Protein AF-0000000077139994 (afdb_homodimer)

InterPro domains:
  IPR025568 Domain of unknown function DUF4334 [PF14232] (126-181)
  IPR025951 GXWXG domain [PF14231] (26-80)

Organism: Leptospira biflexa serovar Patoc (strain Patoc 1 / ATCC 23582 / Paris) (NCBI:txid456481)

pLDDT: mean 95.57, std 5.92, range [56.22, 98.94]

Nearest PDB structures (foldseek):
  4mve-assembly2_B  TM=8.945E-01  e=1.387E-14  Thermomonospora curvata DSM 43183
  5bp3-assembly2_B  TM=4.872E-01  e=1.789E+00  Mycolicibacterium smegmatis MC2 155
  4gak-assembly1_A-2  TM=4.637E-01  e=3.399E+00  Spirosoma linguale DSM 74
  3ve1-assembly1_A  TM=3.432E-01  e=1.592E+00  Neisseria meningitidis serogroup B
  4mve-assembly2_B  TM=8.854E-01  e=1.125E-14  Thermomonospora curvata DSM 43183

Structure (mmCIF, N/CA/C/O backbone):
data_AF-0000000077139994-model_v1
#
loop_
_entity.id
_entity.type
_entity.pdbx_description
1 polymer 'GXWXG domain-containing protein'
#
loop_
_atom_site.group_PDB
_atom_site.id
_atom_site.type_symbol
_atom_site.label_atom_id
_atom_site.label_alt_id
_atom_site.label_comp_id
_atom_site.label_asym_id
_atom_site.label_entity_id
_atom_site.label_seq_id
_atom_site.pdbx_PDB_ins_code
_atom_site.Cartn_x
_atom_site.Cartn_y
_atom_site.Cartn_z
_atom_site.occupancy
_atom_site.B_iso_or_equiv
_atom_site.auth_seq_id
_atom_site.auth_comp_id
_atom_site.auth_asym_id
_atom_site.auth_atom_id
_atom_site.pdbx_PDB_model_num
ATOM 1 N N . MET A 1 1 ? 26.109 -18.844 -7.559 1 57.16 1 MET A N 1
ATOM 2 C CA . MET A 1 1 ? 25.469 -19.625 -8.609 1 57.16 1 MET A CA 1
ATOM 3 C C . MET A 1 1 ? 25.234 -18.781 -9.852 1 57.16 1 MET A C 1
ATOM 5 O O . MET A 1 1 ? 24.828 -17.625 -9.75 1 57.16 1 MET A O 1
ATOM 9 N N . ASN A 1 2 ? 25.594 -19.156 -11.016 1 73.31 2 ASN A N 1
ATOM 10 C CA . ASN A 1 2 ? 25.453 -18.359 -12.227 1 73.31 2 ASN A CA 1
ATOM 11 C C . ASN A 1 2 ? 24 -18.234 -12.641 1 73.31 2 ASN A C 1
ATOM 13 O O . ASN A 1 2 ? 23.141 -19.016 -12.203 1 73.31 2 ASN A O 1
ATOM 17 N N . HIS A 1 3 ? 23.656 -17.172 -13.18 1 79.88 3 HIS A N 1
ATOM 18 C CA . HIS A 1 3 ? 22.297 -16.828 -13.578 1 79.88 3 HIS A CA 1
ATOM 19 C C . HIS A 1 3 ? 21.641 -17.984 -14.312 1 79.88 3 HIS A C 1
ATOM 21 O O . HIS A 1 3 ? 20.453 -18.266 -14.086 1 79.88 3 HIS A O 1
ATOM 27 N N . LYS A 1 4 ? 22.359 -18.641 -15.156 1 81.69 4 LYS A N 1
ATOM 28 C CA . LYS A 1 4 ? 21.812 -19.766 -15.906 1 81.69 4 LYS A CA 1
ATOM 29 C C . LYS A 1 4 ? 21.469 -20.922 -14.977 1 81.69 4 LYS A C 1
ATOM 31 O O . LYS A 1 4 ? 20.469 -21.625 -15.188 1 81.69 4 LYS A O 1
ATOM 36 N N . SER A 1 5 ? 22.219 -21.031 -14.031 1 91.06 5 SER A N 1
ATOM 37 C CA . SER A 1 5 ? 21.969 -22.078 -13.047 1 91.06 5 SER A CA 1
ATOM 38 C C . SER A 1 5 ? 20.688 -21.812 -12.258 1 91.06 5 SER A C 1
ATOM 40 O O . SER A 1 5 ? 19.906 -22.719 -11.992 1 91.06 5 SER A O 1
ATOM 42 N N . LEU A 1 6 ? 20.422 -20.562 -11.992 1 96.12 6 LEU A N 1
ATOM 43 C CA . LEU A 1 6 ? 19.234 -20.203 -11.227 1 96.12 6 LEU A CA 1
ATOM 44 C C . LEU A 1 6 ? 17.969 -20.406 -12.062 1 96.12 6 LEU A C 1
ATOM 46 O O . LEU A 1 6 ? 16.938 -20.828 -11.539 1 96.12 6 LEU A O 1
ATOM 50 N N . GLU A 1 7 ? 18.078 -20 -13.312 1 97.19 7 GLU A N 1
ATOM 51 C CA . GLU A 1 7 ? 16.953 -20.203 -14.211 1 97.19 7 GLU A CA 1
ATOM 52 C C . GLU A 1 7 ? 16.594 -21.672 -14.32 1 97.19 7 GLU A C 1
ATOM 54 O O . GLU A 1 7 ? 15.406 -22.031 -14.336 1 97.19 7 GLU A O 1
ATOM 59 N N . THR A 1 8 ? 17.594 -22.516 -14.43 1 97.31 8 THR A N 1
ATOM 60 C CA . THR A 1 8 ? 17.375 -23.953 -14.5 1 97.31 8 THR A CA 1
ATOM 61 C C . THR A 1 8 ? 16.703 -24.453 -13.219 1 97.31 8 THR A C 1
ATOM 63 O O . THR A 1 8 ? 15.734 -25.219 -13.281 1 97.31 8 THR A O 1
ATOM 66 N N . LYS A 1 9 ? 17.266 -24.031 -12.141 1 97.75 9 LYS A N 1
ATOM 67 C CA . LYS A 1 9 ? 16.672 -24.406 -10.859 1 97.75 9 LYS A CA 1
ATOM 68 C C . LYS A 1 9 ? 15.219 -23.953 -10.781 1 97.75 9 LYS A C 1
ATOM 70 O O . LYS A 1 9 ? 14.359 -24.703 -10.305 1 97.75 9 LYS A O 1
ATOM 75 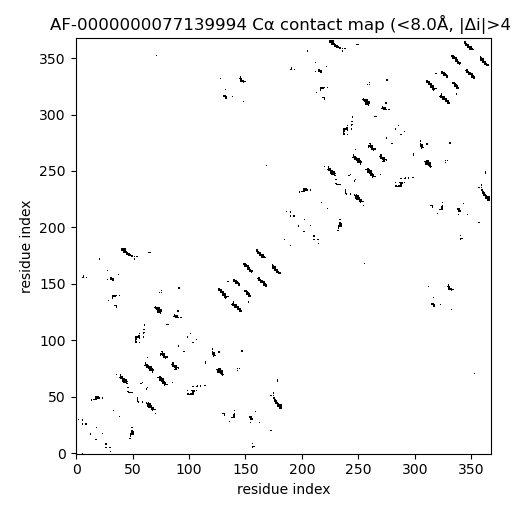N N . PHE A 1 10 ? 14.969 -22.75 -11.18 1 98.56 10 PHE A N 1
ATOM 76 C CA . PHE A 1 10 ? 13.617 -22.219 -11.211 1 98.56 10 PHE A CA 1
ATOM 77 C C . PHE A 1 10 ? 12.695 -23.125 -12.008 1 98.56 10 PHE A C 1
ATOM 79 O O . PHE A 1 10 ? 11.609 -23.484 -11.547 1 98.56 10 PHE A O 1
ATOM 86 N N . GLN A 1 11 ? 13.156 -23.469 -13.195 1 98 11 GLN A N 1
ATOM 87 C CA . GLN A 1 11 ? 12.336 -24.312 -14.062 1 98 11 GLN A CA 1
ATOM 88 C C . GLN A 1 11 ? 12.094 -25.688 -13.438 1 98 11 GLN A C 1
ATOM 90 O O . GLN A 1 11 ? 11 -26.234 -13.539 1 98 11 GLN A O 1
ATOM 95 N N . GLU A 1 12 ? 13.086 -26.188 -12.828 1 97.88 12 GLU A N 1
ATOM 96 C CA . GLU A 1 12 ? 12.953 -27.469 -12.148 1 97.88 12 GLU A CA 1
ATOM 97 C C . GLU A 1 12 ? 11.922 -27.391 -11.023 1 97.88 12 GLU A C 1
ATOM 99 O O . GLU A 1 12 ? 11.078 -28.281 -10.891 1 97.88 12 GLU A O 1
ATOM 104 N N . MET A 1 13 ? 12.016 -26.406 -10.242 1 98.25 13 MET A N 1
ATOM 105 C CA . MET A 1 13 ? 11.094 -26.25 -9.117 1 98.25 13 MET A CA 1
ATOM 106 C C . MET A 1 13 ? 9.68 -25.969 -9.617 1 98.25 13 MET A C 1
ATOM 108 O O . MET A 1 13 ? 8.703 -26.469 -9.055 1 98.25 13 MET A O 1
ATOM 112 N N . ARG A 1 14 ? 9.609 -25.125 -10.633 1 97.62 14 ARG A N 1
ATOM 113 C CA . ARG A 1 14 ? 8.312 -24.812 -11.219 1 97.62 14 ARG A CA 1
ATOM 114 C C . ARG A 1 14 ? 7.602 -26.078 -11.688 1 97.62 14 ARG A C 1
ATOM 116 O O . ARG A 1 14 ? 6.375 -26.172 -11.617 1 97.62 14 ARG A O 1
ATOM 123 N N . ALA A 1 15 ? 8.328 -27.078 -12.109 1 96.62 15 ALA A N 1
ATOM 124 C CA . ALA A 1 15 ? 7.789 -28.312 -12.672 1 96.62 15 ALA A CA 1
ATOM 125 C C . ALA A 1 15 ? 7.363 -29.281 -11.562 1 96.62 15 ALA A C 1
ATOM 127 O O . ALA A 1 15 ? 6.641 -30.25 -11.82 1 96.62 15 ALA A O 1
ATOM 128 N N . LYS A 1 16 ? 7.711 -29.031 -10.391 1 96.31 16 LYS A N 1
ATOM 129 C CA . LYS A 1 16 ? 7.371 -29.906 -9.281 1 96.31 16 LYS A CA 1
ATOM 130 C C . LYS A 1 16 ? 5.91 -29.734 -8.867 1 96.31 16 LYS A C 1
ATOM 132 O O . LYS A 1 16 ? 5.332 -28.656 -9.055 1 96.31 16 LYS A O 1
ATOM 137 N N . LYS A 1 17 ? 5.441 -30.766 -8.211 1 93.25 17 LYS A N 1
ATOM 138 C CA . LYS A 1 17 ? 4.086 -30.719 -7.672 1 93.25 17 LYS A CA 1
ATOM 139 C C . LYS A 1 17 ? 3.994 -29.734 -6.5 1 93.25 17 LYS A C 1
ATOM 141 O O . LYS A 1 17 ? 2.979 -29.062 -6.332 1 93.25 17 LYS A O 1
ATOM 146 N N . ASN A 1 18 ? 5.059 -29.766 -5.711 1 95.25 18 ASN A N 1
ATOM 147 C CA . ASN A 1 18 ? 5.133 -28.859 -4.574 1 95.25 18 ASN A CA 1
ATOM 148 C C . ASN A 1 18 ? 6.578 -28.531 -4.203 1 95.25 18 ASN A C 1
ATOM 150 O O . ASN A 1 18 ? 7.477 -29.344 -4.426 1 95.25 18 ASN A O 1
ATOM 154 N N . ASN A 1 19 ? 6.777 -27.422 -3.754 1 98 19 ASN A N 1
ATOM 155 C CA . ASN A 1 19 ? 8.07 -26.984 -3.242 1 98 19 ASN A CA 1
ATOM 156 C C . ASN A 1 19 ? 7.973 -26.547 -1.782 1 98 19 ASN A C 1
ATOM 158 O O . ASN A 1 19 ? 6.906 -26.141 -1.321 1 98 19 ASN A O 1
ATOM 162 N N . SER A 1 20 ? 9.039 -26.656 -1.029 1 97.12 20 SER A N 1
ATOM 163 C CA . SER A 1 20 ? 9.047 -26.109 0.319 1 97.12 20 SER A CA 1
ATOM 164 C C . SER A 1 20 ? 9.094 -24.578 0.286 1 97.12 20 SER A C 1
ATOM 166 O O . SER A 1 20 ? 9.664 -24 -0.633 1 97.12 20 SER A O 1
ATOM 168 N N . ILE A 1 21 ? 8.547 -24.047 1.284 1 97 21 ILE A N 1
ATOM 169 C CA . ILE A 1 21 ? 8.586 -22.594 1.428 1 97 21 ILE A CA 1
ATOM 170 C C . ILE A 1 21 ? 10.031 -22.125 1.543 1 97 21 ILE A C 1
ATOM 172 O O . ILE A 1 21 ? 10.43 -21.156 0.908 1 97 21 ILE A O 1
ATOM 176 N N . GLU A 1 22 ? 10.797 -22.828 2.266 1 97.5 22 GLU A N 1
ATOM 177 C CA . GLU A 1 22 ? 12.203 -22.5 2.498 1 97.5 22 GLU A CA 1
ATOM 178 C C . GLU A 1 22 ? 12.992 -22.484 1.191 1 97.5 22 GLU A C 1
ATOM 180 O O . GLU A 1 22 ? 13.719 -21.531 0.904 1 97.5 22 GLU A O 1
ATOM 185 N N . ASP A 1 23 ? 12.805 -23.531 0.383 1 97.94 23 ASP A N 1
ATOM 186 C CA . ASP A 1 23 ? 13.508 -23.625 -0.895 1 97.94 23 ASP A CA 1
ATOM 187 C C . ASP A 1 23 ? 13.047 -22.516 -1.847 1 97.94 23 ASP A C 1
ATOM 189 O O . ASP A 1 23 ? 13.852 -21.984 -2.617 1 97.94 23 ASP A O 1
ATOM 193 N N . SER A 1 24 ? 11.828 -22.266 -1.814 1 98.31 24 SER A N 1
ATOM 194 C CA . SER A 1 24 ? 11.273 -21.219 -2.672 1 98.31 24 SER A CA 1
ATOM 195 C C . SER A 1 24 ? 11.836 -19.859 -2.312 1 98.31 24 SER A C 1
ATOM 197 O O . SER A 1 24 ? 12.211 -19.078 -3.195 1 98.31 24 SER A O 1
ATOM 199 N N . PHE A 1 25 ? 11.969 -19.547 -1.038 1 98.19 25 PHE A N 1
ATOM 200 C CA . PHE A 1 25 ? 12.57 -18.297 -0.606 1 98.19 25 PHE A CA 1
ATOM 201 C C . PHE A 1 25 ? 14.055 -18.266 -0.932 1 98.19 25 PHE A C 1
ATOM 203 O O . PHE A 1 25 ? 14.602 -17.219 -1.269 1 98.19 25 PHE A O 1
ATOM 210 N N . ALA A 1 26 ? 14.703 -19.422 -0.75 1 98.38 26 ALA A N 1
ATOM 211 C CA . ALA A 1 26 ? 16.109 -19.469 -1.104 1 98.38 26 ALA A CA 1
ATOM 212 C C . ALA A 1 26 ? 16.328 -19.094 -2.568 1 98.38 26 ALA A C 1
ATOM 214 O O . ALA A 1 26 ? 17.234 -18.328 -2.893 1 98.38 26 ALA A O 1
ATOM 215 N N . LEU A 1 27 ? 15.523 -19.672 -3.445 1 98.56 27 LEU A N 1
ATOM 216 C CA . LEU A 1 27 ? 15.578 -19.312 -4.859 1 98.56 27 LEU A CA 1
ATOM 217 C C . LEU A 1 27 ? 15.258 -17.828 -5.059 1 98.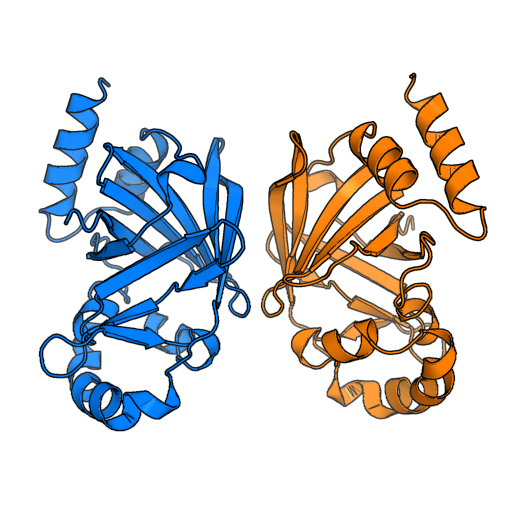56 27 LEU A C 1
ATOM 219 O O . LEU A 1 27 ? 16 -17.125 -5.738 1 98.56 27 LEU A O 1
ATOM 223 N N . PHE A 1 28 ? 14.18 -17.359 -4.438 1 98.62 28 PHE A N 1
ATOM 224 C CA . PHE A 1 28 ? 13.75 -15.977 -4.531 1 98.62 28 PHE A CA 1
ATOM 225 C C . PHE A 1 28 ? 14.883 -15.031 -4.141 1 98.62 28 PHE A C 1
ATOM 227 O O . PHE A 1 28 ? 15.18 -14.078 -4.863 1 98.62 28 PHE A O 1
ATOM 234 N N . ASP A 1 29 ? 15.5 -15.305 -3.053 1 98.62 29 ASP A N 1
ATOM 235 C CA . ASP A 1 29 ? 16.562 -14.453 -2.512 1 98.62 29 ASP A CA 1
ATOM 236 C C . ASP A 1 29 ? 17.766 -14.422 -3.445 1 98.62 29 ASP A C 1
ATOM 238 O O . ASP A 1 29 ? 18.484 -13.422 -3.508 1 98.62 29 ASP A O 1
ATOM 242 N N . ALA A 1 30 ? 17.969 -15.461 -4.176 1 98.56 30 ALA A N 1
ATOM 243 C CA . ALA A 1 30 ? 19.141 -15.586 -5.039 1 98.56 30 ALA A CA 1
ATOM 244 C C . ALA A 1 30 ? 18.906 -14.875 -6.367 1 98.56 30 ALA A C 1
ATOM 246 O O . ALA A 1 30 ? 19.875 -14.547 -7.074 1 98.56 30 ALA A O 1
ATOM 247 N N . LEU A 1 31 ? 17.719 -14.703 -6.773 1 98.69 31 LEU A N 1
ATOM 248 C CA . LEU A 1 31 ? 17.391 -14.102 -8.062 1 98.69 31 LEU A CA 1
ATOM 249 C C . LEU A 1 31 ? 17.672 -12.609 -8.055 1 98.69 31 LEU A C 1
ATOM 251 O O . LEU A 1 31 ? 17.781 -11.992 -6.992 1 98.69 31 LEU A O 1
ATOM 255 N N . GLU A 1 32 ? 17.812 -12.078 -9.211 1 98.31 32 GLU A N 1
ATOM 256 C CA . GLU A 1 32 ? 18.094 -10.664 -9.398 1 98.31 32 GLU A CA 1
ATOM 257 C C . GLU A 1 32 ? 16.875 -9.805 -9.07 1 98.31 32 GLU A C 1
ATOM 259 O O . GLU A 1 32 ? 15.742 -10.242 -9.266 1 98.31 32 GLU A O 1
ATOM 264 N N . VAL A 1 33 ? 17.125 -8.609 -8.594 1 98.75 33 VAL A N 1
ATOM 265 C CA . VAL A 1 33 ? 16.047 -7.641 -8.383 1 98.75 33 VAL A CA 1
ATOM 266 C C . VAL A 1 33 ? 15.508 -7.176 -9.734 1 98.75 33 VAL A C 1
ATOM 268 O O . VAL A 1 33 ? 16.125 -7.395 -10.773 1 98.75 33 VAL A O 1
ATOM 271 N N . VAL A 1 34 ? 14.414 -6.59 -9.711 1 98.56 34 VAL A N 1
ATOM 272 C CA . VAL A 1 34 ? 13.773 -6.117 -10.938 1 98.56 34 VAL A CA 1
ATOM 273 C C . VAL A 1 34 ? 13.508 -4.617 -10.828 1 98.56 34 VAL A C 1
ATOM 275 O O . VAL A 1 34 ? 13.07 -4.125 -9.789 1 98.56 34 VAL A O 1
ATOM 278 N N . SER A 1 35 ? 13.805 -3.824 -11.891 1 98.38 35 SER A N 1
ATOM 279 C CA . SER A 1 35 ? 13.484 -2.4 -11.945 1 98.38 35 SER A CA 1
ATOM 280 C C . SER A 1 35 ? 12.023 -2.17 -12.312 1 98.38 35 SER A C 1
ATOM 282 O O . SER A 1 35 ? 11.359 -3.07 -12.836 1 98.38 35 SER A O 1
ATOM 284 N N . ILE A 1 36 ? 11.531 -1.024 -12.078 1 98.56 36 ILE A N 1
ATOM 285 C CA . ILE A 1 36 ? 10.156 -0.679 -12.406 1 98.56 36 ILE A CA 1
ATOM 286 C C . ILE A 1 36 ? 9.945 -0.763 -13.914 1 98.56 36 ILE A C 1
ATOM 288 O O . ILE A 1 36 ? 8.93 -1.284 -14.383 1 98.56 36 ILE A O 1
ATOM 292 N N . GLU A 1 37 ? 10.898 -0.268 -14.68 1 98.06 37 GLU A N 1
ATOM 293 C CA . GLU A 1 37 ? 10.812 -0.26 -16.141 1 98.06 37 GLU A CA 1
ATOM 294 C C . GLU A 1 37 ? 10.68 -1.676 -16.688 1 98.06 37 GLU A C 1
ATOM 296 O O . GLU A 1 37 ? 9.938 -1.91 -17.641 1 98.06 37 GLU A O 1
ATOM 301 N N . GLU A 1 38 ? 11.328 -2.586 -16.094 1 97.69 38 GLU A N 1
ATOM 302 C CA . GLU A 1 38 ? 11.328 -3.973 -16.547 1 97.69 38 GLU A CA 1
ATOM 303 C C . GLU A 1 38 ? 9.969 -4.629 -16.328 1 97.69 38 GLU A C 1
ATOM 305 O O . GLU A 1 38 ? 9.68 -5.68 -16.906 1 97.69 38 GLU A O 1
ATOM 310 N N . MET A 1 39 ? 9.164 -4.027 -15.461 1 97.25 39 MET A N 1
ATOM 311 C CA . MET A 1 39 ? 7.887 -4.633 -15.094 1 97.25 39 MET A CA 1
ATOM 312 C C . MET A 1 39 ? 6.797 -4.25 -16.094 1 97.25 39 MET A C 1
ATOM 314 O O . MET A 1 39 ? 5.746 -4.887 -16.141 1 97.25 39 MET A O 1
ATOM 318 N N . MET A 1 40 ? 7.07 -3.176 -16.844 1 98.31 40 MET A N 1
ATOM 319 C CA . MET A 1 40 ? 5.992 -2.621 -17.656 1 98.31 40 MET A CA 1
ATOM 320 C C . MET A 1 40 ? 5.574 -3.596 -18.75 1 98.31 40 MET A C 1
ATOM 322 O O . MET A 1 40 ? 6.41 -4.309 -19.297 1 98.31 40 MET A O 1
ATOM 326 N N . GLY A 1 41 ? 4.277 -3.6 -18.984 1 98.19 41 GLY A N 1
ATOM 327 C CA . GLY A 1 41 ? 3.701 -4.473 -19.984 1 98.19 41 GLY A CA 1
ATOM 328 C C . GLY A 1 41 ? 2.686 -5.449 -19.422 1 98.19 41 GLY A C 1
ATOM 329 O O . GLY A 1 41 ? 2.238 -5.297 -18.281 1 98.19 41 GLY A O 1
ATOM 330 N N . ARG A 1 42 ? 2.27 -6.359 -20.266 1 98.44 42 ARG A N 1
ATOM 331 C CA . ARG A 1 42 ? 1.308 -7.395 -19.891 1 98.44 42 ARG A CA 1
ATOM 332 C C . ARG A 1 42 ? 2.004 -8.727 -19.656 1 98.44 42 ARG A C 1
ATOM 334 O O . ARG A 1 42 ? 2.914 -9.102 -20.391 1 98.44 42 ARG A O 1
ATOM 341 N N . TRP A 1 43 ? 1.57 -9.398 -18.625 1 98.75 43 TRP A N 1
ATOM 342 C CA . TRP A 1 43 ? 2.205 -10.641 -18.188 1 98.75 43 TRP A CA 1
ATOM 343 C C . TRP A 1 43 ? 1.169 -11.742 -17.969 1 98.75 43 TRP A C 1
ATOM 345 O O . TRP A 1 43 ? 0.12 -11.508 -17.375 1 98.75 43 TRP A O 1
ATOM 355 N N . HIS A 1 44 ? 1.497 -12.93 -18.469 1 98.38 44 HIS A N 1
ATOM 356 C CA . HIS A 1 44 ? 0.718 -14.125 -18.156 1 98.38 44 HIS A CA 1
ATOM 357 C C . HIS A 1 44 ? 1.104 -14.695 -16.797 1 98.38 44 HIS A C 1
ATOM 359 O O . HIS A 1 44 ? 2.291 -14.867 -16.5 1 98.38 44 HIS A O 1
ATOM 365 N N . GLY A 1 45 ? 0.035 -14.977 -16.047 1 98.31 45 GLY A N 1
ATOM 366 C CA . GLY A 1 45 ? 0.299 -15.492 -14.711 1 98.31 45 GLY A CA 1
ATOM 367 C C . GLY A 1 45 ? 0.076 -16.984 -14.594 1 98.31 45 GLY A C 1
ATOM 368 O O . GLY A 1 45 ? -0.786 -17.547 -15.273 1 98.31 45 GLY A O 1
ATOM 369 N N . SER A 1 46 ? 0.883 -17.594 -13.711 1 97.75 46 SER A N 1
ATOM 370 C CA . SER A 1 46 ? 0.683 -19 -13.336 1 97.75 46 SER A CA 1
ATOM 371 C C . SER A 1 46 ? 1.15 -19.266 -11.906 1 97.75 46 SER A C 1
ATOM 373 O O . SER A 1 46 ? 1.854 -18.438 -11.312 1 97.75 46 SER A O 1
ATOM 375 N N . GLY A 1 47 ? 0.745 -20.406 -11.406 1 96.25 47 GLY A N 1
ATOM 376 C CA . GLY A 1 47 ? 1.104 -20.75 -10.039 1 96.25 47 GLY A CA 1
ATOM 377 C C . GLY A 1 47 ? 2.527 -21.25 -9.906 1 96.25 47 GLY A C 1
ATOM 378 O O . GLY A 1 47 ? 3.127 -21.703 -10.883 1 96.25 47 GLY A O 1
ATOM 379 N N . PHE A 1 48 ? 3.127 -21.109 -8.773 1 98.06 48 PHE A N 1
ATOM 380 C CA . PHE A 1 48 ? 4.312 -21.75 -8.227 1 98.06 48 PHE A CA 1
ATOM 381 C C . PHE A 1 48 ? 3.99 -22.453 -6.906 1 98.06 48 PHE A C 1
ATOM 383 O O . PHE A 1 48 ? 3.838 -21.781 -5.875 1 98.06 48 PHE A O 1
ATOM 390 N N . HIS A 1 49 ? 3.9 -23.75 -6.961 1 97.06 49 HIS A N 1
ATOM 391 C CA . HIS A 1 49 ? 3.182 -24.5 -5.93 1 97.06 49 HIS A CA 1
ATOM 392 C C . HIS A 1 49 ? 4.066 -24.75 -4.715 1 97.06 49 HIS A C 1
ATOM 394 O O . HIS A 1 49 ? 5.148 -25.328 -4.84 1 97.06 49 HIS A O 1
ATOM 400 N N . THR A 1 50 ? 3.566 -24.328 -3.592 1 96.94 50 THR A N 1
ATOM 401 C CA . THR A 1 50 ? 4.254 -24.531 -2.324 1 96.94 50 THR A CA 1
ATOM 402 C C . THR A 1 50 ? 3.316 -25.156 -1.295 1 96.94 50 THR A C 1
ATOM 404 O O . THR A 1 50 ? 3.537 -25.031 -0.089 1 96.94 50 THR A O 1
ATOM 407 N N . GLY A 1 51 ? 2.223 -25.703 -1.806 1 93.75 51 GLY A N 1
ATOM 408 C CA . GLY A 1 51 ? 1.227 -26.25 -0.904 1 93.75 51 GLY A CA 1
ATOM 409 C C . GLY A 1 51 ? 0.318 -25.203 -0.297 1 93.75 51 GLY A C 1
ATOM 410 O O . GLY A 1 51 ? -0.357 -25.453 0.702 1 93.75 51 GLY A O 1
ATOM 411 N N . HIS A 1 52 ? 0.277 -24.047 -0.804 1 94.06 52 HIS A N 1
ATOM 412 C CA . HIS A 1 52 ? -0.581 -22.969 -0.336 1 94.06 52 HIS A CA 1
ATOM 413 C C . HIS A 1 52 ? -2.037 -23.219 -0.715 1 94.06 52 HIS A C 1
ATOM 415 O O . HIS A 1 52 ? -2.32 -23.766 -1.782 1 94.06 52 HIS A O 1
ATOM 421 N N . THR A 1 53 ? -2.932 -22.719 0.103 1 92.44 53 THR A N 1
ATOM 422 C CA . THR A 1 53 ? -4.363 -22.891 -0.133 1 92.44 53 THR A CA 1
ATOM 423 C C . THR A 1 53 ? -4.777 -22.219 -1.441 1 92.44 53 THR A C 1
ATOM 425 O O . THR A 1 53 ? -5.699 -22.672 -2.115 1 92.44 53 THR A O 1
ATOM 428 N N . MET A 1 54 ? -4.055 -21.234 -1.883 1 94 54 MET A N 1
ATOM 429 C CA . MET A 1 54 ? -4.402 -20.453 -3.066 1 94 54 MET A CA 1
ATOM 430 C C . MET A 1 54 ? -3.736 -21.031 -4.312 1 94 54 MET A C 1
ATOM 432 O O . MET A 1 54 ? -3.945 -20.531 -5.418 1 94 54 MET A O 1
ATOM 436 N N . ASP A 1 55 ? -2.961 -22.062 -4.145 1 95.56 55 ASP A N 1
ATOM 437 C CA . ASP A 1 55 ? -2.359 -22.688 -5.324 1 95.56 55 ASP A CA 1
ATOM 438 C C . ASP A 1 55 ? -3.43 -23.125 -6.316 1 95.56 55 ASP A C 1
ATOM 440 O O . ASP A 1 55 ? -4.297 -23.938 -5.98 1 95.56 55 ASP A O 1
ATOM 444 N N . GLY A 1 56 ? -3.348 -22.547 -7.5 1 94.81 56 GLY A N 1
ATOM 445 C CA . GLY A 1 56 ? -4.285 -22.938 -8.539 1 94.81 56 GLY A CA 1
ATOM 446 C C . GLY A 1 56 ? -5.598 -22.188 -8.477 1 94.81 56 GLY A C 1
ATOM 447 O O . GLY A 1 56 ? -6.441 -22.312 -9.367 1 94.81 56 GLY A O 1
ATOM 448 N N . ALA A 1 57 ? -5.77 -21.391 -7.406 1 94.94 57 ALA A N 1
ATOM 449 C CA . ALA A 1 57 ? -7.047 -20.719 -7.191 1 94.94 57 ALA A CA 1
ATOM 450 C C . ALA A 1 57 ? -7.344 -19.734 -8.32 1 94.94 57 ALA A C 1
ATOM 452 O O . ALA A 1 57 ? -8.438 -19.75 -8.883 1 94.94 57 ALA A O 1
ATOM 453 N N . LEU A 1 58 ? -6.41 -18.938 -8.688 1 95.75 58 LEU A N 1
ATOM 454 C CA . LEU A 1 58 ? -6.621 -17.938 -9.727 1 95.75 58 LEU A CA 1
ATOM 455 C C . LEU A 1 58 ? -6.832 -18.594 -11.086 1 95.75 58 LEU A C 1
ATOM 457 O O . LEU A 1 58 ? -7.715 -18.188 -11.844 1 95.75 58 LEU A O 1
ATOM 461 N N . GLU A 1 59 ? -6.086 -19.609 -11.367 1 95.81 59 GLU A N 1
ATOM 462 C CA . GLU A 1 59 ? -6.215 -20.359 -12.617 1 95.81 59 GLU A CA 1
ATOM 463 C C . GLU A 1 59 ? -7.605 -20.984 -12.742 1 95.81 59 GLU A C 1
ATOM 465 O O . GLU A 1 59 ? -8.141 -21.094 -13.844 1 95.81 59 GLU A O 1
ATOM 470 N N . THR A 1 60 ? -8.102 -21.391 -11.656 1 94.88 60 THR A N 1
ATOM 471 C CA . THR A 1 60 ? -9.453 -21.953 -11.633 1 94.88 60 THR A CA 1
ATOM 472 C C . THR A 1 60 ? -10.453 -20.984 -12.25 1 94.88 60 THR A C 1
ATOM 474 O O . THR A 1 60 ? -11.43 -21.391 -12.875 1 94.88 60 THR A O 1
ATOM 477 N N . PHE A 1 61 ? -10.188 -19.719 -12.18 1 95 61 PHE A N 1
ATOM 478 C CA . PHE A 1 61 ? -11.109 -18.688 -12.648 1 95 61 PHE A CA 1
ATOM 479 C C . PHE A 1 61 ? -10.617 -18.078 -13.961 1 95 61 PHE A C 1
ATOM 481 O O . PHE A 1 61 ? -11.023 -16.984 -14.328 1 95 61 PHE A O 1
ATOM 488 N N . ASN A 1 62 ? -9.711 -18.766 -14.641 1 96.56 62 ASN A N 1
ATOM 489 C CA . ASN A 1 62 ? -9.164 -18.328 -15.922 1 96.56 62 ASN A CA 1
ATOM 490 C C . ASN A 1 62 ? -8.281 -17.094 -15.773 1 96.56 62 ASN A C 1
ATOM 492 O O . ASN A 1 62 ? -8.352 -16.172 -16.594 1 96.56 62 ASN A O 1
ATOM 496 N N . TRP A 1 63 ? -7.559 -17.078 -14.734 1 97.12 63 TRP A N 1
ATOM 497 C CA . TRP A 1 63 ? -6.598 -16 -14.547 1 97.12 63 TRP A CA 1
ATOM 498 C C . TRP A 1 63 ? -5.648 -15.891 -15.734 1 97.12 63 TRP A C 1
ATOM 500 O O . TRP A 1 63 ? -5.012 -16.875 -16.109 1 97.12 63 TRP A O 1
ATOM 510 N N . TYR A 1 64 ? -5.605 -14.711 -16.344 1 98 64 TYR A N 1
ATOM 511 C CA . TYR A 1 64 ? -4.66 -14.43 -17.406 1 98 64 TYR A CA 1
ATOM 512 C C . TYR A 1 64 ? -3.342 -13.906 -16.859 1 98 64 TYR A C 1
ATOM 514 O O . TYR A 1 64 ? -2.268 -14.328 -17.297 1 98 64 TYR A O 1
ATOM 522 N N . GLY A 1 65 ? -3.436 -12.945 -15.969 1 98.44 65 GLY A N 1
ATOM 523 C CA . GLY A 1 65 ? -2.23 -12.367 -15.391 1 98.44 65 GLY A CA 1
ATOM 524 C C . GLY A 1 65 ? -2.428 -10.945 -14.898 1 98.44 65 GLY A C 1
ATOM 525 O O . GLY A 1 65 ? -3.412 -10.648 -14.219 1 98.44 65 GLY A O 1
ATOM 526 N N . LYS A 1 66 ? -1.416 -10.133 -15.141 1 98.81 66 LYS A N 1
ATOM 527 C CA . LYS A 1 66 ? -1.376 -8.742 -14.68 1 98.81 66 LYS A CA 1
ATOM 528 C C . LYS A 1 66 ? -0.953 -7.801 -15.797 1 98.81 66 LYS A C 1
ATOM 530 O O . LYS A 1 66 ? -0.277 -8.219 -16.75 1 98.81 66 LYS A O 1
ATOM 535 N N . GLU A 1 67 ? -1.339 -6.602 -15.727 1 98.88 67 GLU A N 1
ATOM 536 C CA . GLU A 1 67 ? -0.954 -5.586 -16.703 1 98.88 67 GLU A CA 1
ATOM 537 C C . GLU A 1 67 ? -0.392 -4.344 -16.016 1 98.88 67 GLU A C 1
ATOM 539 O O . GLU A 1 67 ? -1.094 -3.678 -15.25 1 98.88 67 GLU A O 1
ATOM 544 N N . PHE A 1 68 ? 0.834 -4.078 -16.297 1 98.81 68 PHE A N 1
ATOM 545 C CA . PHE A 1 68 ? 1.547 -2.912 -15.789 1 98.81 68 PHE A CA 1
ATOM 546 C C . PHE A 1 68 ? 1.629 -1.821 -16.844 1 98.81 68 PHE A C 1
ATOM 548 O O . PHE A 1 68 ? 2.486 -1.87 -17.734 1 98.81 68 PHE A O 1
ATOM 555 N N . VAL A 1 69 ? 0.783 -0.847 -16.75 1 98.69 69 VAL A N 1
ATOM 556 C CA . VAL A 1 69 ? 0.745 0.234 -17.719 1 98.69 69 VAL A CA 1
ATOM 557 C C . VAL A 1 69 ? 1.881 1.217 -17.453 1 98.69 69 VAL A C 1
ATOM 559 O O . VAL A 1 69 ? 2.643 1.562 -18.359 1 98.69 69 VAL A O 1
ATOM 562 N N . ASP A 1 70 ? 2.01 1.695 -16.281 1 98.44 70 ASP A N 1
ATOM 563 C CA . ASP A 1 70 ? 3.113 2.482 -15.742 1 98.44 70 ASP A CA 1
ATOM 564 C C . ASP A 1 70 ? 3.172 2.379 -14.219 1 98.44 70 ASP A C 1
ATOM 566 O O . ASP A 1 70 ? 2.439 1.59 -13.617 1 98.44 70 ASP A O 1
ATOM 570 N N . SER A 1 71 ? 4.047 3.084 -13.586 1 98.25 71 SER A N 1
ATOM 571 C CA . SER A 1 71 ? 4.297 2.924 -12.156 1 98.25 71 SER A CA 1
ATOM 572 C C . SER A 1 71 ? 3.066 3.293 -11.336 1 98.25 71 SER A C 1
ATOM 574 O O . SER A 1 71 ? 2.904 2.824 -10.203 1 98.25 71 SER A O 1
ATOM 576 N N . GLU A 1 72 ? 2.139 4.113 -11.852 1 98.31 72 GLU A N 1
ATOM 577 C CA . GLU A 1 72 ? 0.965 4.594 -11.125 1 98.31 72 GLU A CA 1
ATOM 578 C C . GLU A 1 72 ? -0.282 3.801 -11.508 1 98.31 72 GLU A C 1
ATOM 580 O O . GLU A 1 72 ? -1.306 3.879 -10.828 1 98.31 72 GLU A O 1
ATOM 585 N N . ASN A 1 73 ? -0.225 3.127 -12.625 1 98.69 73 ASN A N 1
ATOM 586 C CA . ASN A 1 73 ? -1.401 2.475 -13.195 1 98.69 73 ASN A CA 1
ATOM 587 C C . ASN A 1 73 ? -1.134 1.005 -13.5 1 98.69 73 ASN A C 1
ATOM 589 O O . ASN A 1 73 ? -0.485 0.685 -14.5 1 98.69 73 ASN A O 1
ATOM 593 N N . VAL A 1 74 ? -1.698 0.148 -12.664 1 98.88 74 VAL A N 1
ATOM 594 C CA . VAL A 1 74 ? -1.529 -1.294 -12.812 1 98.88 74 VAL A CA 1
ATOM 595 C C . VAL A 1 74 ? -2.879 -1.991 -12.656 1 98.88 74 VAL A C 1
ATOM 597 O O . VAL A 1 74 ? -3.688 -1.613 -11.805 1 98.88 74 VAL A O 1
ATOM 600 N N . HIS A 1 75 ? -3.16 -2.916 -13.492 1 98.88 75 HIS A N 1
ATOM 601 C CA . HIS A 1 75 ? -4.262 -3.859 -13.336 1 98.88 75 HIS A CA 1
ATOM 602 C C . HIS A 1 75 ? -3.77 -5.195 -12.789 1 98.88 75 HIS A C 1
ATOM 604 O O . HIS A 1 75 ? -3.266 -6.031 -13.539 1 98.88 75 HIS A O 1
ATOM 610 N N . PRO A 1 76 ? -3.982 -5.418 -11.508 1 98.81 76 PRO A N 1
ATOM 611 C CA . PRO A 1 76 ? -3.348 -6.559 -10.844 1 98.81 76 PRO A CA 1
ATOM 612 C C . PRO A 1 76 ? -4.023 -7.887 -11.18 1 98.81 76 PRO A C 1
ATOM 614 O O . PRO A 1 76 ? -3.426 -8.953 -10.984 1 98.81 76 PRO A O 1
ATOM 617 N N . LEU A 1 77 ? -5.258 -7.828 -11.633 1 98.62 77 LEU A N 1
ATOM 618 C CA . LEU A 1 77 ? -6.016 -9.031 -11.945 1 98.62 77 LEU A CA 1
ATOM 619 C C . LEU A 1 77 ? -6.66 -8.938 -13.32 1 98.62 77 LEU A C 1
ATOM 621 O O . LEU A 1 77 ? -7.582 -8.141 -13.523 1 98.62 77 LEU A O 1
ATOM 625 N N . VAL A 1 78 ? -6.117 -9.648 -14.195 1 98.56 78 VAL A N 1
ATOM 626 C CA . VAL A 1 78 ? -6.66 -9.781 -15.547 1 98.56 78 VAL A CA 1
ATOM 627 C C . VAL A 1 78 ? -7.102 -11.227 -15.781 1 98.56 78 VAL A C 1
ATOM 629 O O . VAL A 1 78 ? -6.359 -12.164 -15.5 1 98.56 78 VAL A O 1
ATOM 632 N N . PHE A 1 79 ? -8.297 -11.406 -16.266 1 98.25 79 PHE A N 1
ATOM 633 C CA . PHE A 1 79 ? -8.859 -12.734 -16.484 1 98.25 79 PHE A CA 1
ATOM 634 C C . PHE A 1 79 ? -9.336 -12.883 -17.922 1 98.25 79 PHE A C 1
ATOM 636 O O . PHE A 1 79 ? -9.477 -11.898 -18.641 1 98.25 79 PHE A O 1
ATOM 643 N N . LYS A 1 80 ? -9.43 -14.086 -18.25 1 97.31 80 LYS A N 1
ATOM 644 C CA . LYS A 1 80 ? -10 -14.414 -19.547 1 97.31 80 LYS A CA 1
ATOM 645 C C . LYS A 1 80 ? -11.469 -14.82 -19.422 1 97.31 80 LYS A C 1
ATOM 647 O O . LYS A 1 80 ? -11.82 -15.641 -18.562 1 97.31 80 LYS A O 1
ATOM 652 N N . SER A 1 81 ? -12.312 -14.117 -20.125 1 94.5 81 SER A N 1
ATOM 653 C CA . SER A 1 81 ? -13.719 -14.492 -20.188 1 94.5 81 SER A CA 1
ATOM 654 C C . SER A 1 81 ? -13.922 -15.75 -21.047 1 94.5 81 SER A C 1
ATOM 656 O O . SER A 1 81 ? -12.961 -16.469 -21.344 1 94.5 81 SER A O 1
ATOM 658 N N . PHE A 1 82 ? -15.328 -15.945 -21.266 1 88.75 82 PHE A N 1
ATOM 659 C CA . PHE A 1 82 ? -15.625 -17.047 -22.172 1 88.75 82 PHE A CA 1
ATOM 660 C C . PHE A 1 82 ? -15.062 -16.766 -23.562 1 88.75 82 PHE A C 1
ATOM 662 O O . PHE A 1 82 ? -15.219 -15.656 -24.094 1 88.75 82 PHE A O 1
ATOM 669 N N . GLY A 1 83 ? -14.164 -17.578 -24.047 1 83.81 83 GLY A N 1
ATOM 670 C CA . GLY A 1 83 ? -13.484 -17.328 -25.297 1 83.81 83 GLY A CA 1
ATOM 671 C C . GLY A 1 83 ? -12.094 -16.766 -25.125 1 83.81 83 GLY A C 1
ATOM 672 O O . GLY A 1 83 ? -11.281 -17.328 -24.391 1 83.81 83 GLY A O 1
ATOM 673 N N . LYS A 1 84 ? -11.836 -15.547 -25.828 1 87 84 LYS A N 1
ATOM 674 C CA . LYS A 1 84 ? -10.477 -15.008 -25.797 1 87 84 LYS A CA 1
ATOM 675 C C . LYS A 1 84 ? -10.469 -13.578 -25.25 1 87 84 LYS A C 1
ATOM 677 O O . LYS A 1 84 ? -9.422 -12.93 -25.219 1 87 84 LYS A O 1
ATOM 682 N N . THR A 1 85 ? -11.555 -13.18 -24.75 1 94.44 85 THR A N 1
ATOM 683 C CA . THR A 1 85 ? -11.656 -11.789 -24.312 1 94.44 85 THR A CA 1
ATOM 684 C C . THR A 1 85 ? -11.109 -11.633 -22.906 1 94.44 85 THR A C 1
ATOM 686 O O . THR A 1 85 ? -11.43 -12.414 -22.016 1 94.44 85 THR A O 1
ATOM 689 N N . LEU A 1 86 ? -10.227 -10.625 -22.797 1 97.5 86 LEU A N 1
ATOM 690 C CA . LEU A 1 86 ? -9.672 -10.32 -21.484 1 97.5 86 LEU A CA 1
ATOM 691 C C . LEU A 1 86 ? -10.492 -9.25 -20.781 1 97.5 86 LEU A C 1
ATOM 693 O O . LEU A 1 86 ? -11.078 -8.383 -21.422 1 97.5 86 LEU A O 1
ATOM 697 N N . PHE A 1 87 ? -10.594 -9.32 -19.5 1 98.06 87 PHE A N 1
ATOM 698 C CA . PHE A 1 87 ? -11.227 -8.281 -18.703 1 98.06 87 PHE A CA 1
ATOM 699 C C . PHE A 1 87 ? -10.477 -8.094 -17.375 1 98.06 87 PHE A C 1
ATOM 701 O O . PHE A 1 87 ? -9.883 -9.039 -16.859 1 98.06 87 PHE A O 1
ATOM 708 N N . LYS A 1 88 ? -10.477 -6.902 -16.891 1 98.62 88 LYS A N 1
ATOM 709 C CA . LYS A 1 88 ? -9.805 -6.516 -15.656 1 98.62 88 LYS A CA 1
ATOM 710 C C . LYS A 1 88 ? -10.773 -6.504 -14.477 1 98.62 88 LYS A C 1
ATOM 712 O O . LYS A 1 88 ? -11.922 -6.07 -14.617 1 98.62 88 LYS A O 1
ATOM 717 N N . VAL A 1 89 ? -10.266 -6.922 -13.375 1 98.31 89 VAL A N 1
ATOM 718 C CA . VAL A 1 89 ? -11.109 -7.082 -12.195 1 98.31 89 VAL A CA 1
ATOM 719 C C . VAL A 1 89 ? -10.625 -6.145 -11.086 1 98.31 89 VAL A C 1
ATOM 721 O O . VAL A 1 89 ? -9.422 -5.934 -10.922 1 98.31 89 VAL A O 1
ATOM 724 N N . ASN A 1 90 ? -11.664 -5.578 -10.359 1 98.25 90 ASN A N 1
ATOM 725 C CA . ASN A 1 90 ? -11.367 -4.855 -9.125 1 98.25 90 ASN A CA 1
ATOM 726 C C . ASN A 1 90 ? -11.117 -5.812 -7.965 1 98.25 90 ASN A C 1
ATOM 728 O O . ASN A 1 90 ? -12.047 -6.453 -7.469 1 98.25 90 ASN A O 1
ATOM 732 N N . PRO A 1 91 ? -9.875 -5.855 -7.457 1 97.56 91 PRO A N 1
ATOM 733 C CA . PRO A 1 91 ? -9.562 -6.836 -6.41 1 97.56 91 PRO A CA 1
ATOM 734 C C . PRO A 1 91 ? -10.398 -6.625 -5.145 1 97.56 91 PRO A C 1
ATOM 736 O O . PRO A 1 91 ? -10.695 -7.586 -4.43 1 97.56 91 PRO A O 1
ATOM 739 N N . SER A 1 92 ? -10.734 -5.402 -4.887 1 96.19 92 SER A N 1
ATOM 740 C CA . SER A 1 92 ? -11.422 -5.094 -3.635 1 96.19 92 SER A CA 1
ATOM 741 C C . SER A 1 92 ? -12.82 -5.703 -3.609 1 96.19 92 SER A C 1
ATOM 743 O O . SER A 1 92 ? -13.445 -5.789 -2.549 1 96.19 92 SER A O 1
ATOM 745 N N . LEU A 1 93 ? -13.359 -6.066 -4.711 1 95.5 93 LEU A N 1
ATOM 746 C CA . LEU A 1 93 ? -14.688 -6.664 -4.805 1 95.5 93 LEU A CA 1
ATOM 747 C C . LEU A 1 93 ? -14.602 -8.188 -4.73 1 95.5 93 LEU A C 1
ATOM 749 O O . LEU A 1 93 ? -15.625 -8.867 -4.711 1 95.5 93 LEU A O 1
ATOM 753 N N . MET A 1 94 ? -13.344 -8.727 -4.719 1 92 94 MET A N 1
ATOM 754 C CA . MET A 1 94 ? -13.109 -10.172 -4.637 1 92 94 MET A CA 1
ATOM 755 C C . MET A 1 94 ? -13.008 -10.625 -3.186 1 92 94 MET A C 1
ATOM 757 O O . MET A 1 94 ? -12.516 -9.875 -2.332 1 92 94 MET A O 1
ATOM 761 N N . PRO A 1 95 ? -13.539 -11.758 -2.891 1 88.44 95 PRO A N 1
ATOM 762 C CA . PRO A 1 95 ? -13.352 -12.281 -1.537 1 88.44 95 PRO A CA 1
ATOM 763 C C . PRO A 1 95 ? -11.969 -12.898 -1.331 1 88.44 95 PRO A C 1
ATOM 765 O O . PRO A 1 95 ? -11.859 -14.102 -1.085 1 88.44 95 PRO A O 1
ATOM 768 N N . VAL A 1 96 ? -10.969 -12.18 -1.332 1 86.06 96 VAL A N 1
ATOM 769 C CA . VAL A 1 96 ? -9.586 -12.633 -1.359 1 86.06 96 VAL A CA 1
ATOM 770 C C . VAL A 1 96 ? -9.242 -13.336 -0.047 1 86.06 96 VAL A C 1
ATOM 772 O O . VAL A 1 96 ? -8.586 -14.375 -0.047 1 86.06 96 VAL A O 1
ATOM 775 N N . ARG A 1 97 ? -9.695 -12.766 1.034 1 84.25 97 ARG A N 1
ATOM 776 C CA . ARG A 1 97 ? -9.414 -13.383 2.328 1 84.25 97 ARG A CA 1
ATOM 777 C C . ARG A 1 97 ? -10.062 -14.758 2.428 1 84.25 97 ARG A C 1
ATOM 779 O O . ARG A 1 97 ? -9.461 -15.688 2.969 1 84.25 97 ARG A O 1
ATOM 786 N N . LEU A 1 98 ? -11.266 -14.859 1.907 1 83.94 98 LEU A N 1
ATOM 787 C CA . LEU A 1 98 ? -11.953 -16.141 1.91 1 83.94 98 LEU A CA 1
ATOM 788 C C . LEU A 1 98 ? -11.227 -17.156 1.025 1 83.94 98 LEU A C 1
ATOM 790 O O . LEU A 1 98 ? -11.148 -18.344 1.358 1 83.94 98 LEU A O 1
ATOM 794 N N . ALA A 1 99 ? -10.625 -16.688 -0.023 1 83.12 99 ALA A N 1
ATOM 795 C CA . ALA A 1 99 ? -9.906 -17.547 -0.954 1 83.12 99 ALA A CA 1
ATOM 796 C C . ALA A 1 99 ? -8.648 -18.125 -0.307 1 83.12 99 ALA A C 1
ATOM 798 O O . ALA A 1 99 ? -8.156 -19.172 -0.72 1 83.12 99 ALA A O 1
ATOM 799 N N . THR A 1 100 ? -8.188 -17.406 0.688 1 86.44 100 THR A N 1
ATOM 800 C CA . THR A 1 100 ? -6.996 -17.891 1.375 1 86.44 100 THR A CA 1
ATOM 801 C C . THR A 1 100 ? -7.359 -19.016 2.352 1 86.44 100 THR A C 1
ATOM 803 O O . THR A 1 100 ? -6.488 -19.75 2.814 1 86.44 100 THR A O 1
ATOM 806 N N . LEU A 1 101 ? -8.633 -19.188 2.668 1 86.31 101 LEU A N 1
ATOM 807 C CA . LEU A 1 101 ? -9.078 -20.141 3.674 1 86.31 101 LEU A CA 1
ATOM 808 C C . LEU A 1 101 ? -9.641 -21.391 3.014 1 86.31 101 LEU A C 1
ATOM 810 O O . LEU A 1 101 ? -9.734 -22.453 3.65 1 86.31 101 LEU A O 1
ATOM 814 N N . ILE A 1 102 ? -10.07 -21.344 1.802 1 89.19 102 ILE A N 1
ATOM 815 C CA . ILE A 1 102 ? -10.703 -22.438 1.075 1 89.19 102 ILE A CA 1
ATOM 816 C C . ILE A 1 102 ? -9.711 -23.047 0.083 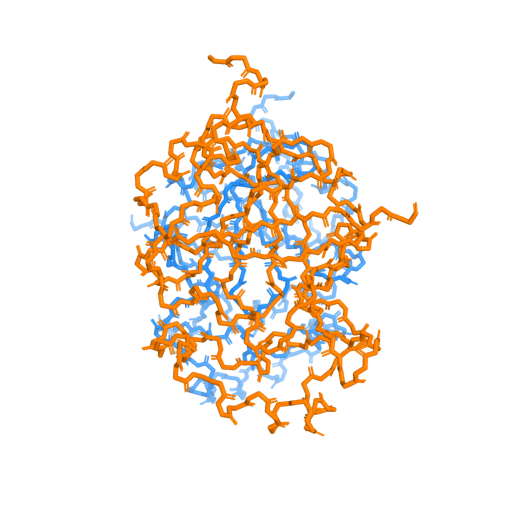1 89.19 102 ILE A C 1
ATOM 818 O O . ILE A 1 102 ? -9.164 -22.328 -0.765 1 89.19 102 ILE A O 1
ATOM 822 N N . PRO A 1 103 ? -9.586 -24.344 0.222 1 90.88 103 PRO A N 1
ATOM 823 C CA . PRO A 1 103 ? -8.695 -24.969 -0.761 1 90.88 103 PRO A CA 1
ATOM 824 C C . PRO A 1 103 ? -9.125 -24.703 -2.201 1 90.88 103 PRO A C 1
ATOM 826 O O . PRO A 1 103 ? -10.312 -24.734 -2.51 1 90.88 103 PRO A O 1
ATOM 829 N N . SER A 1 104 ? -8.148 -24.391 -3.039 1 91.44 104 SER A N 1
ATOM 830 C CA . SER A 1 104 ? -8.422 -24.031 -4.426 1 91.44 104 SER A CA 1
ATOM 831 C C . SER A 1 104 ? -9.219 -25.109 -5.141 1 91.44 104 SER A C 1
ATOM 833 O O . SER A 1 104 ? -10.023 -24.812 -6.027 1 91.44 104 SER A O 1
ATOM 835 N N . THR A 1 105 ? -9.062 -26.359 -4.832 1 92.19 105 THR A N 1
ATOM 836 C CA . THR A 1 105 ? -9.75 -27.469 -5.469 1 92.19 105 THR A CA 1
ATOM 837 C C . THR A 1 105 ? -11.258 -27.375 -5.266 1 92.19 105 THR A C 1
ATOM 839 O O . THR A 1 105 ? -12.031 -27.984 -6.008 1 92.19 105 THR A O 1
ATOM 842 N N . ASN A 1 106 ? -11.695 -26.703 -4.316 1 93.56 106 ASN A N 1
ATOM 843 C CA . ASN A 1 106 ? -13.109 -26.594 -3.994 1 93.56 106 ASN A CA 1
ATOM 844 C C . ASN A 1 106 ? -13.742 -25.375 -4.648 1 93.56 106 ASN A C 1
ATOM 846 O O . ASN A 1 106 ? -14.945 -25.156 -4.52 1 93.56 106 ASN A O 1
ATOM 850 N N . LEU A 1 107 ? -12.977 -24.672 -5.344 1 93.69 107 LEU A N 1
ATOM 851 C CA . LEU A 1 107 ? -13.461 -23.391 -5.852 1 93.69 107 LEU A CA 1
ATOM 852 C C . LEU A 1 107 ? -14.016 -23.531 -7.266 1 93.69 107 LEU A C 1
ATOM 854 O O . LEU A 1 107 ? -14.695 -22.641 -7.77 1 93.69 107 LEU A O 1
ATOM 858 N N . TRP A 1 108 ? -13.859 -24.672 -7.914 1 93.5 108 TRP A N 1
ATOM 859 C CA . TRP A 1 108 ? -14.156 -24.859 -9.328 1 93.5 108 TRP A CA 1
ATOM 860 C C . TRP A 1 108 ? -15.625 -24.594 -9.625 1 93.5 108 TRP A C 1
ATOM 862 O O . TRP A 1 108 ? -15.977 -24.109 -10.703 1 93.5 108 TRP A O 1
ATOM 872 N N . PRO A 1 109 ? -16.562 -24.844 -8.766 1 95 109 PRO A N 1
ATOM 873 C CA . PRO A 1 109 ? -17.969 -24.594 -9.078 1 95 109 PRO A CA 1
ATOM 874 C C . PRO A 1 109 ? -18.297 -23.109 -9.172 1 95 109 PRO A C 1
ATOM 876 O O . PRO A 1 109 ? -19.328 -22.734 -9.734 1 95 109 PRO A O 1
ATOM 879 N N . LEU A 1 110 ? -17.422 -22.312 -8.609 1 94.56 110 LEU A N 1
ATOM 880 C CA . LEU A 1 110 ? -17.672 -20.875 -8.57 1 94.56 110 LEU A CA 1
ATOM 881 C C . LEU A 1 110 ? -17.188 -20.203 -9.852 1 94.56 110 LEU A C 1
ATOM 883 O O . LEU A 1 110 ? -17.469 -19.016 -10.086 1 94.56 110 LEU A O 1
ATOM 887 N N . ARG A 1 111 ? -16.516 -20.969 -10.688 1 95 111 ARG A N 1
ATOM 888 C CA . ARG A 1 111 ? -15.945 -20.438 -11.914 1 95 111 ARG A CA 1
ATOM 889 C C . ARG A 1 111 ? -17.031 -19.859 -12.828 1 95 111 ARG A C 1
ATOM 891 O O . ARG A 1 111 ? -16.938 -18.719 -13.266 1 95 111 ARG A O 1
ATOM 898 N N . PHE A 1 112 ? -18.062 -20.641 -13.094 1 95.31 112 PHE A N 1
ATOM 899 C CA . PHE A 1 112 ? -19.078 -20.266 -14.062 1 95.31 112 PHE A CA 1
ATOM 900 C C . PHE A 1 112 ? -19.844 -19.047 -13.594 1 95.31 112 PHE A C 1
ATOM 902 O O . PHE A 1 112 ? -19.969 -18.062 -14.336 1 95.31 112 PHE A O 1
ATOM 909 N N . PRO A 1 113 ? -20.344 -19.094 -12.32 1 95.69 113 PRO A N 1
ATOM 910 C CA . PRO A 1 113 ? -21 -17.875 -11.852 1 95.69 113 PRO A CA 1
ATOM 911 C C . PRO A 1 113 ? -20.109 -16.641 -11.922 1 95.69 113 PRO A C 1
ATOM 913 O O . PRO A 1 113 ? -20.578 -15.547 -12.242 1 95.69 113 PRO A O 1
ATOM 916 N N . PHE A 1 114 ? -18.859 -16.766 -11.602 1 95.94 114 PHE A N 1
ATOM 917 C CA . PHE A 1 114 ? -17.922 -15.656 -11.664 1 95.94 114 PHE A CA 1
ATOM 918 C C . PHE A 1 114 ? -17.844 -15.094 -13.078 1 95.94 114 PHE A C 1
ATOM 920 O O . PHE A 1 114 ? -17.969 -13.883 -13.273 1 95.94 114 PHE A O 1
ATOM 927 N N . LEU A 1 115 ? -17.688 -15.945 -14.023 1 95.44 115 LEU A N 1
ATOM 928 C CA . LEU A 1 115 ? -17.562 -15.516 -15.414 1 95.44 115 LEU A CA 1
ATOM 929 C C . LEU A 1 115 ? -18.875 -14.938 -15.93 1 95.44 115 LEU A C 1
ATOM 931 O O . LEU A 1 115 ? -18.875 -13.961 -16.688 1 95.44 115 LEU A O 1
ATOM 935 N N . LEU A 1 116 ? -19.969 -15.5 -15.523 1 95.56 116 LEU A N 1
ATOM 936 C CA . LEU A 1 116 ? -21.266 -15.039 -15.961 1 95.56 116 LEU A CA 1
ATOM 937 C C . LEU A 1 116 ? -21.578 -13.648 -15.406 1 95.56 116 LEU A C 1
ATOM 939 O O . LEU A 1 116 ? -22.172 -12.812 -16.094 1 95.56 116 LEU A O 1
ATOM 943 N N . PHE A 1 117 ? -21.141 -13.43 -14.133 1 96.25 117 PHE A N 1
ATOM 944 C CA . PHE A 1 117 ? -21.469 -12.156 -13.484 1 96.25 117 PHE A CA 1
ATOM 945 C C . PHE A 1 117 ? -20.219 -11.289 -13.367 1 96.25 117 PHE A C 1
ATOM 947 O O . PHE A 1 117 ? -20.078 -10.531 -12.406 1 96.25 117 PHE A O 1
ATOM 954 N N . ARG A 1 118 ? -19.312 -11.43 -14.281 1 94.31 118 ARG A N 1
ATOM 955 C CA . ARG A 1 118 ? -18.047 -10.711 -14.266 1 94.31 118 ARG A CA 1
ATOM 956 C C . ARG A 1 118 ? -18.266 -9.203 -14.258 1 94.31 118 ARG A C 1
ATOM 958 O O . ARG A 1 118 ? -17.438 -8.445 -13.734 1 94.31 118 ARG A O 1
ATOM 965 N N . PHE A 1 119 ? -19.391 -8.703 -14.82 1 94.88 119 PHE A N 1
ATOM 966 C CA . PHE A 1 119 ? -19.672 -7.277 -14.891 1 94.88 119 PHE A CA 1
ATOM 967 C C . PHE A 1 119 ? -19.734 -6.668 -13.5 1 94.88 119 PHE A C 1
ATOM 969 O O . PHE A 1 119 ? -19.5 -5.469 -13.328 1 94.88 119 PHE A O 1
ATOM 976 N N . LEU A 1 120 ? -19.984 -7.5 -12.484 1 96.06 120 LEU A N 1
ATOM 977 C CA . LEU A 1 120 ? -20.047 -7.016 -11.109 1 96.06 120 LEU A CA 1
ATOM 978 C C . LEU A 1 120 ? -18.656 -6.754 -10.555 1 96.06 120 LEU A C 1
ATOM 980 O O . LEU A 1 120 ? -18.5 -5.992 -9.594 1 96.06 120 LEU A O 1
ATOM 984 N N . PHE A 1 121 ? -17.641 -7.305 -11.172 1 96.88 121 PHE A N 1
ATOM 985 C CA . PHE A 1 121 ? -16.297 -7.27 -10.625 1 96.88 121 PHE A CA 1
ATOM 986 C C . PHE A 1 121 ? -15.359 -6.477 -11.531 1 96.88 121 PHE A C 1
ATOM 988 O O . PHE A 1 121 ? -14.258 -6.094 -11.117 1 96.88 121 PHE A O 1
ATOM 995 N N . GLN A 1 122 ? -15.797 -6.203 -12.688 1 97.69 122 GLN A N 1
ATOM 996 C CA . GLN A 1 122 ? -14.969 -5.574 -13.711 1 97.69 122 GLN A CA 1
ATOM 997 C C . GLN A 1 122 ? -14.703 -4.109 -13.391 1 97.69 122 GLN A C 1
ATOM 999 O O . GLN A 1 122 ? -15.523 -3.453 -12.742 1 97.69 122 GLN A O 1
ATOM 1004 N N . THR A 1 123 ? -13.555 -3.664 -13.82 1 98.5 123 THR A N 1
ATOM 1005 C CA . THR A 1 123 ? -13.195 -2.254 -13.703 1 98.5 123 THR A CA 1
ATOM 1006 C C . THR A 1 123 ? -12.336 -1.812 -14.883 1 98.5 123 THR A C 1
ATOM 1008 O O . THR A 1 123 ? -11.625 -2.627 -15.484 1 98.5 123 THR A O 1
ATOM 1011 N N . SER A 1 124 ? -12.359 -0.59 -15.25 1 98 124 SER A N 1
ATOM 1012 C CA . SER A 1 124 ? -11.445 -0.004 -16.219 1 98 124 SER A CA 1
ATOM 1013 C C . SER A 1 124 ? -10.352 0.803 -15.539 1 98 124 SER A C 1
ATOM 1015 O O . SER A 1 124 ? -9.406 1.251 -16.188 1 98 124 SER A O 1
ATOM 1017 N N . LYS A 1 125 ? -10.469 0.951 -14.258 1 98.25 125 LYS A N 1
ATOM 1018 C CA . LYS A 1 125 ? -9.523 1.762 -13.508 1 98.25 125 LYS A CA 1
ATOM 1019 C C . LYS A 1 125 ? -8.375 0.91 -12.969 1 98.25 125 LYS A C 1
ATOM 1021 O O . LYS A 1 125 ? -8.578 -0.255 -12.617 1 98.25 125 LYS A O 1
ATOM 1026 N N . SER A 1 126 ? -7.195 1.507 -12.93 1 98.69 126 SER A N 1
ATOM 1027 C CA . SER A 1 126 ? -6.074 0.832 -12.289 1 98.69 126 SER A CA 1
ATOM 1028 C C . SER A 1 126 ? -6.34 0.6 -10.805 1 98.69 126 SER A C 1
ATOM 1030 O O . SER A 1 126 ? -7.051 1.38 -10.164 1 98.69 126 SER A O 1
ATOM 1032 N N . LYS A 1 127 ? -5.77 -0.422 -10.289 1 98.81 127 LYS A N 1
ATOM 1033 C CA . LYS A 1 127 ? -6.094 -0.82 -8.922 1 98.81 127 LYS A CA 1
ATOM 1034 C C . LYS A 1 127 ? -4.828 -1.122 -8.125 1 98.81 127 LYS A C 1
ATOM 1036 O O . LYS A 1 127 ? -4.895 -1.688 -7.031 1 98.81 127 LYS A O 1
ATOM 1041 N N . ALA A 1 128 ? -3.666 -0.752 -8.609 1 98.88 128 ALA A N 1
ATOM 1042 C CA . ALA A 1 128 ? -2.389 -0.903 -7.922 1 98.88 128 ALA A CA 1
ATOM 1043 C C . ALA A 1 128 ? -1.35 0.072 -8.469 1 98.88 128 ALA A C 1
ATOM 1045 O O . ALA A 1 128 ? -1.589 0.745 -9.477 1 98.88 128 ALA A O 1
ATOM 1046 N N . ARG A 1 129 ? -0.258 0.181 -7.789 1 98.81 129 ARG A N 1
ATOM 1047 C CA . ARG A 1 129 ? 0.929 0.943 -8.164 1 98.81 129 ARG A CA 1
ATOM 1048 C C . ARG A 1 129 ? 2.195 0.114 -7.977 1 98.81 129 ARG A C 1
ATOM 1050 O O . ARG A 1 129 ? 2.182 -0.898 -7.273 1 98.81 129 ARG A O 1
ATOM 1057 N N . VAL A 1 130 ? 3.24 0.558 -8.688 1 98.88 130 VAL A N 1
ATOM 1058 C CA . VAL A 1 130 ? 4.523 -0.121 -8.523 1 98.88 130 VAL A CA 1
ATOM 1059 C C . VAL A 1 130 ? 5.512 0.805 -7.82 1 98.88 130 VAL A C 1
ATOM 1061 O O . VAL A 1 130 ? 5.59 1.995 -8.133 1 98.88 130 VAL A O 1
ATOM 1064 N N . ARG A 1 131 ? 6.191 0.285 -6.844 1 98.81 131 ARG A N 1
ATOM 1065 C CA . ARG A 1 131 ? 7.273 0.944 -6.121 1 98.81 131 ARG A CA 1
ATOM 1066 C C . ARG A 1 131 ? 8.445 -0.009 -5.898 1 98.81 131 ARG A C 1
ATOM 1068 O O . ARG A 1 131 ? 8.289 -1.227 -6.012 1 98.81 131 ARG A O 1
ATOM 1075 N N . GLN A 1 132 ? 9.617 0.582 -5.723 1 98.88 132 GLN A N 1
ATOM 1076 C CA . GLN A 1 132 ? 10.727 -0.219 -5.223 1 98.88 132 GLN A CA 1
ATOM 1077 C C . GLN A 1 132 ? 10.711 -0.296 -3.699 1 98.88 132 GLN A C 1
ATOM 1079 O O . GLN A 1 132 ? 10.758 0.732 -3.02 1 98.88 132 GLN A O 1
ATOM 1084 N N . ILE A 1 133 ? 10.641 -1.467 -3.145 1 98.75 133 ILE A N 1
ATOM 1085 C CA . ILE A 1 133 ? 10.562 -1.643 -1.697 1 98.75 133 ILE A CA 1
ATOM 1086 C C . ILE A 1 133 ? 11.648 -2.619 -1.242 1 98.75 133 ILE A C 1
ATOM 1088 O O . ILE A 1 133 ? 12.133 -3.432 -2.035 1 98.75 133 ILE A O 1
ATOM 1092 N N . GLU A 1 134 ? 12.055 -2.471 -0.003 1 98.69 134 GLU A N 1
ATOM 1093 C CA . GLU A 1 134 ? 12.938 -3.473 0.593 1 98.69 134 GLU A CA 1
ATOM 1094 C C . GLU A 1 134 ? 12.156 -4.711 1.02 1 98.69 134 GLU A C 1
ATOM 1096 O O . GLU A 1 134 ? 11.125 -4.602 1.687 1 98.69 134 GLU A O 1
ATOM 1101 N N . PHE A 1 135 ? 12.547 -5.801 0.637 1 98.31 135 PHE A N 1
ATOM 1102 C CA . PHE A 1 135 ? 11.984 -7.102 0.993 1 98.31 135 PHE A CA 1
ATOM 1103 C C . PHE A 1 135 ? 13.086 -8.148 1.106 1 98.31 135 PHE A C 1
ATOM 1105 O O . PHE A 1 135 ? 13.82 -8.391 0.147 1 98.31 135 PHE A O 1
ATOM 1112 N N . ARG A 1 136 ? 13.266 -8.711 2.342 1 97.62 136 ARG A N 1
ATOM 1113 C CA . ARG A 1 136 ? 14.242 -9.75 2.633 1 97.62 136 ARG A CA 1
ATOM 1114 C C . ARG A 1 136 ? 15.648 -9.305 2.25 1 97.62 136 ARG A C 1
ATOM 1116 O O . ARG A 1 136 ? 16.406 -10.07 1.647 1 97.62 136 ARG A O 1
ATOM 1123 N N . GLY A 1 137 ? 15.914 -8.031 2.498 1 97.56 137 GLY A N 1
ATOM 1124 C CA . GLY A 1 137 ? 17.281 -7.52 2.459 1 97.56 137 GLY A CA 1
ATOM 1125 C C . GLY A 1 137 ? 17.625 -6.875 1.135 1 97.56 137 GLY A C 1
ATOM 1126 O O . GLY A 1 137 ? 18.734 -6.352 0.973 1 97.56 137 GLY A O 1
ATOM 1127 N N . LYS A 1 138 ? 16.703 -6.887 0.18 1 98.56 138 LYS A N 1
ATOM 1128 C CA . LYS A 1 138 ? 16.984 -6.273 -1.115 1 98.56 138 LYS A CA 1
ATOM 1129 C C . LYS A 1 138 ? 15.852 -5.344 -1.54 1 98.56 138 LYS A C 1
ATOM 1131 O O . LYS A 1 138 ? 14.688 -5.59 -1.228 1 98.56 138 LYS A O 1
ATOM 1136 N N . VAL A 1 139 ? 16.234 -4.281 -2.23 1 98.75 139 VAL A N 1
ATOM 1137 C CA . VAL A 1 139 ? 15.25 -3.385 -2.818 1 98.75 139 VAL A CA 1
ATOM 1138 C C . VAL A 1 139 ? 14.883 -3.867 -4.219 1 98.75 139 VAL A C 1
ATOM 1140 O O . VAL A 1 139 ? 15.758 -4.047 -5.07 1 98.75 139 VAL A O 1
ATOM 1143 N N . THR A 1 140 ? 13.656 -4.156 -4.449 1 98.88 140 THR A N 1
ATOM 1144 C CA . THR A 1 140 ? 13.148 -4.629 -5.73 1 98.88 140 THR A CA 1
ATOM 1145 C C . THR A 1 140 ? 11.742 -4.09 -5.984 1 98.88 140 THR A C 1
ATOM 1147 O O . THR A 1 140 ? 11.172 -3.408 -5.129 1 98.88 140 THR A O 1
ATOM 1150 N N . SER A 1 141 ? 11.211 -4.301 -7.168 1 98.88 141 SER A N 1
ATOM 1151 C CA . SER A 1 141 ? 9.891 -3.768 -7.508 1 98.88 141 SER A CA 1
ATOM 1152 C C . SER A 1 141 ? 8.781 -4.609 -6.895 1 98.88 141 SER A C 1
ATOM 1154 O O . SER A 1 141 ? 8.867 -5.84 -6.875 1 98.88 141 SER A O 1
ATOM 1156 N N . ALA A 1 142 ? 7.824 -3.922 -6.434 1 98.94 142 ALA A N 1
ATOM 1157 C CA . ALA A 1 142 ? 6.625 -4.535 -5.871 1 98.94 142 ALA A CA 1
ATOM 1158 C C . ALA A 1 142 ? 5.367 -3.834 -6.375 1 98.94 142 ALA A C 1
ATOM 1160 O O . ALA A 1 142 ? 5.359 -2.615 -6.559 1 98.94 142 ALA A O 1
ATOM 1161 N N . MET A 1 143 ? 4.375 -4.59 -6.691 1 98.94 143 MET A N 1
ATOM 1162 C CA . MET A 1 143 ? 3.035 -4.074 -6.957 1 98.94 143 MET A CA 1
ATOM 1163 C C . MET A 1 143 ? 2.24 -3.936 -5.664 1 98.94 143 MET A C 1
ATOM 1165 O O . MET A 1 143 ? 2.057 -4.914 -4.934 1 98.94 143 MET A O 1
ATOM 1169 N N . ILE A 1 144 ? 1.825 -2.77 -5.34 1 98.94 144 ILE A N 1
ATOM 1170 C CA . ILE A 1 144 ? 1.07 -2.463 -4.133 1 98.94 144 ILE A CA 1
ATOM 1171 C C . ILE A 1 144 ? -0.392 -2.203 -4.488 1 98.94 144 ILE A C 1
ATOM 1173 O O . ILE A 1 144 ? -0.698 -1.277 -5.242 1 98.94 144 ILE A O 1
ATOM 1177 N N . TYR A 1 145 ? -1.27 -3.014 -3.934 1 98.81 145 TYR A N 1
ATOM 1178 C CA . TYR A 1 145 ? -2.695 -2.889 -4.219 1 98.81 145 TYR A CA 1
ATOM 1179 C C . TYR A 1 145 ? -3.268 -1.626 -3.586 1 98.81 145 TYR A C 1
ATOM 1181 O O . TYR A 1 145 ? -2.924 -1.279 -2.453 1 98.81 145 TYR A O 1
ATOM 1189 N N . ASP A 1 146 ? -4.176 -1.012 -4.27 1 98.44 146 ASP A N 1
ATOM 1190 C CA . ASP A 1 146 ? -4.734 0.258 -3.816 1 98.44 146 ASP A CA 1
ATOM 1191 C C . ASP A 1 146 ? -5.668 0.054 -2.623 1 98.44 146 ASP A C 1
ATOM 1193 O O . ASP A 1 146 ? -5.781 0.93 -1.763 1 98.44 146 ASP A O 1
ATOM 1197 N N . HIS A 1 147 ? -6.363 -1.165 -2.561 1 98 147 HIS A N 1
ATOM 1198 C CA . HIS A 1 147 ? -7.441 -1.289 -1.59 1 98 147 HIS A CA 1
ATOM 1199 C C . HIS A 1 147 ? -7.406 -2.648 -0.897 1 98 147 HIS A C 1
ATOM 1201 O O . HIS A 1 147 ? -8.43 -3.125 -0.404 1 98 147 HIS A O 1
ATOM 1207 N N . LEU A 1 148 ? -6.293 -3.307 -0.968 1 98 148 LEU A N 1
ATOM 1208 C CA . LEU A 1 148 ? -6 -4.52 -0.209 1 98 148 LEU A CA 1
ATOM 1209 C C . LEU A 1 148 ? -4.602 -4.457 0.392 1 98 148 LEU A C 1
ATOM 1211 O O . LEU A 1 148 ? -3.664 -3.979 -0.253 1 98 148 LEU A O 1
ATOM 1215 N N . PRO A 1 149 ? -4.477 -4.926 1.611 1 97.81 149 PRO A N 1
ATOM 1216 C CA . PRO A 1 149 ? -3.143 -4.918 2.219 1 97.81 149 PRO A CA 1
ATOM 1217 C C . PRO A 1 149 ? -2.229 -6.004 1.65 1 97.81 149 PRO A C 1
ATOM 1219 O O . PRO A 1 149 ? -1.736 -6.852 2.395 1 97.81 149 PRO A O 1
ATOM 1222 N N . ILE A 1 150 ? -1.966 -5.906 0.345 1 98.31 150 ILE A N 1
ATOM 1223 C CA . ILE A 1 150 ? -1.168 -6.883 -0.388 1 98.31 150 ILE A CA 1
ATOM 1224 C C . ILE A 1 150 ? -0.032 -6.176 -1.123 1 98.31 150 ILE A C 1
ATOM 1226 O O . ILE A 1 150 ? -0.253 -5.16 -1.787 1 98.31 150 ILE A O 1
ATOM 1230 N N . HIS A 1 151 ? 1.16 -6.695 -0.979 1 98.62 151 HIS A N 1
ATOM 1231 C CA . HIS A 1 151 ? 2.332 -6.336 -1.769 1 98.62 151 HIS A CA 1
ATOM 1232 C C . HIS A 1 151 ? 2.867 -7.535 -2.541 1 98.62 151 HIS A C 1
ATOM 1234 O O . HIS A 1 151 ? 3.346 -8.5 -1.942 1 98.62 151 HIS A O 1
ATOM 1240 N N . ASP A 1 152 ? 2.73 -7.496 -3.816 1 98.81 152 ASP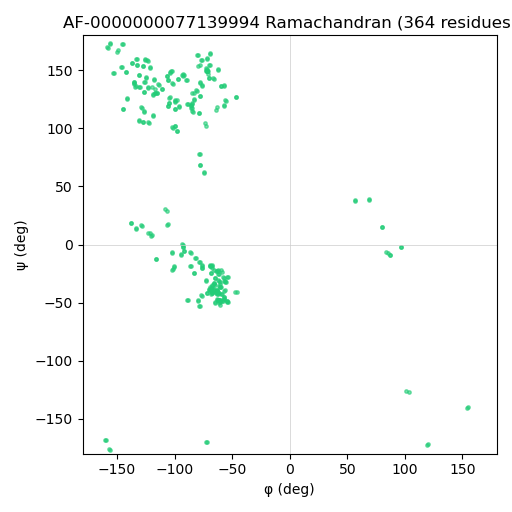 A N 1
ATOM 1241 C CA . ASP A 1 152 ? 3.412 -8.492 -4.641 1 98.81 152 ASP A CA 1
ATOM 1242 C C . ASP A 1 152 ? 4.848 -8.062 -4.941 1 98.81 152 ASP A C 1
ATOM 1244 O O . ASP A 1 152 ? 5.07 -7.082 -5.652 1 98.81 152 ASP A O 1
ATOM 1248 N N . VAL A 1 153 ? 5.746 -8.836 -4.488 1 98.88 153 VAL A N 1
ATOM 1249 C CA . VAL A 1 153 ? 7.156 -8.5 -4.668 1 98.88 153 VAL A CA 1
ATOM 1250 C C . VAL A 1 153 ? 7.773 -9.398 -5.734 1 98.88 153 VAL A C 1
ATOM 1252 O O . VAL A 1 153 ? 7.516 -10.602 -5.766 1 98.88 153 VAL A O 1
ATOM 1255 N N . PHE A 1 154 ? 8.648 -8.836 -6.566 1 98.94 154 PHE A N 1
ATOM 1256 C CA . PHE A 1 154 ? 9.078 -9.57 -7.746 1 98.94 154 PHE A CA 1
ATOM 1257 C C . PHE A 1 154 ? 10.594 -9.688 -7.785 1 98.94 154 PHE A C 1
ATOM 1259 O O . PHE A 1 154 ? 11.305 -8.758 -7.391 1 98.94 154 PHE A O 1
ATOM 1266 N N . LYS A 1 155 ? 11.047 -10.773 -8.242 1 98.88 155 LYS A N 1
ATOM 1267 C CA . LYS A 1 155 ? 12.438 -11.016 -8.633 1 98.88 155 LYS A CA 1
ATOM 1268 C C . LYS A 1 155 ? 12.523 -11.484 -10.086 1 98.88 155 LYS A C 1
ATOM 1270 O O . LYS A 1 155 ? 11.555 -12.039 -10.617 1 98.88 155 LYS A O 1
ATOM 1275 N N . LYS A 1 156 ? 13.633 -11.32 -10.656 1 98.69 156 LYS A N 1
ATOM 1276 C CA . LYS A 1 156 ? 13.82 -11.57 -12.078 1 98.69 156 LYS A CA 1
ATOM 1277 C C . LYS A 1 156 ? 14.453 -12.938 -12.32 1 98.69 156 LYS A C 1
ATOM 1279 O O . LYS A 1 156 ? 15.57 -13.203 -11.875 1 98.69 156 LYS A O 1
ATOM 1284 N N . VAL A 1 157 ? 13.727 -13.742 -12.961 1 98.56 157 VAL A N 1
ATOM 1285 C CA . VAL A 1 157 ? 14.289 -15.008 -13.422 1 98.56 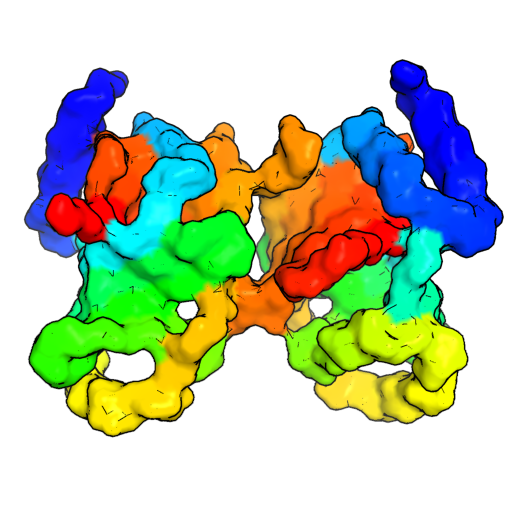157 VAL A CA 1
ATOM 1286 C C . VAL A 1 157 ? 15.094 -14.781 -14.695 1 98.56 157 VAL A C 1
ATOM 1288 O O . VAL A 1 157 ? 16.234 -15.227 -14.805 1 98.56 157 VAL A O 1
ATOM 1291 N N . ASN A 1 158 ? 14.508 -14.102 -15.594 1 97.56 158 ASN A N 1
ATOM 1292 C CA . ASN A 1 158 ? 15.109 -13.594 -16.828 1 97.56 158 ASN A CA 1
ATOM 1293 C C . ASN A 1 158 ? 14.297 -12.445 -17.406 1 97.56 158 ASN A C 1
ATOM 1295 O O . ASN A 1 158 ? 13.398 -11.914 -16.766 1 97.56 158 ASN A O 1
ATOM 1299 N N . GLN A 1 159 ? 14.547 -12 -18.641 1 96 159 GLN A N 1
ATOM 1300 C CA . GLN A 1 159 ? 13.945 -10.805 -19.219 1 96 159 GLN A CA 1
ATOM 1301 C C . GLN A 1 159 ? 12.438 -10.992 -19.406 1 96 159 GLN A C 1
ATOM 1303 O O . GLN A 1 159 ? 11.688 -10.016 -19.438 1 96 159 GLN A O 1
ATOM 1308 N N . ASN A 1 160 ? 11.992 -12.25 -19.469 1 97.81 160 ASN A N 1
ATOM 1309 C CA . ASN A 1 160 ? 10.594 -12.516 -19.797 1 97.81 160 ASN A CA 1
ATOM 1310 C C . ASN A 1 160 ? 9.891 -13.273 -18.672 1 97.81 160 ASN A C 1
ATOM 1312 O O . ASN A 1 160 ? 8.773 -13.758 -18.859 1 97.81 160 ASN A O 1
ATOM 1316 N N . THR A 1 161 ? 10.539 -13.422 -17.578 1 98.56 161 THR A N 1
ATOM 1317 C CA . THR A 1 161 ? 9.953 -14.211 -16.5 1 98.56 161 THR A CA 1
ATOM 1318 C C . THR A 1 161 ? 10.25 -13.578 -15.148 1 98.56 161 THR A C 1
ATOM 1320 O O . THR A 1 161 ? 11.414 -13.297 -14.828 1 98.56 161 THR A O 1
ATOM 1323 N N . LEU A 1 162 ? 9.234 -13.336 -14.414 1 98.88 162 LEU A N 1
ATOM 1324 C CA . LEU A 1 162 ? 9.344 -12.836 -13.047 1 98.88 162 LEU A CA 1
ATOM 1325 C C . LEU A 1 162 ? 8.852 -13.875 -12.047 1 98.88 162 LEU A C 1
ATOM 1327 O O . LEU A 1 162 ? 7.879 -14.586 -12.312 1 98.88 162 LEU A O 1
ATOM 1331 N N . PHE A 1 163 ? 9.562 -14 -11.016 1 98.94 163 PHE A N 1
ATOM 1332 C CA . PHE A 1 163 ? 9.125 -14.781 -9.859 1 98.94 163 PHE A CA 1
ATOM 1333 C C . PHE A 1 163 ? 8.5 -13.875 -8.805 1 98.94 163 PHE A C 1
ATOM 1335 O O . PHE A 1 163 ? 9.164 -12.984 -8.266 1 98.94 163 PHE A O 1
ATOM 1342 N N . GLY A 1 164 ? 7.203 -14.117 -8.5 1 98.88 164 GLY A N 1
ATOM 1343 C CA . GLY A 1 164 ? 6.465 -13.25 -7.594 1 98.88 164 GLY A CA 1
ATOM 1344 C C . GLY A 1 164 ? 6.211 -13.875 -6.238 1 98.88 164 GLY A C 1
ATOM 1345 O O . GLY A 1 164 ? 5.992 -15.086 -6.141 1 98.88 164 GLY A O 1
ATOM 1346 N N . CYS A 1 165 ? 6.227 -13.07 -5.242 1 98.5 165 CYS A N 1
ATOM 1347 C CA . CYS A 1 165 ? 5.871 -13.406 -3.869 1 98.5 165 CYS A CA 1
ATOM 1348 C C . CYS A 1 165 ? 4.812 -12.453 -3.328 1 98.5 165 CYS A C 1
ATOM 1350 O O . CYS A 1 165 ? 5.055 -11.25 -3.217 1 98.5 165 CYS A O 1
ATOM 1352 N N . MET A 1 166 ? 3.623 -12.977 -3.051 1 97.88 166 MET A N 1
ATOM 1353 C CA . MET A 1 166 ? 2.535 -12.172 -2.508 1 97.88 166 MET A CA 1
ATOM 1354 C C . MET A 1 166 ? 2.646 -12.055 -0.992 1 97.88 166 MET A C 1
ATOM 1356 O O . MET A 1 166 ? 2.564 -13.055 -0.28 1 97.88 166 MET A O 1
ATOM 1360 N N . ASP A 1 167 ? 2.877 -10.898 -0.535 1 96.06 167 ASP A N 1
ATOM 1361 C CA . ASP A 1 167 ? 2.881 -10.555 0.885 1 96.06 167 ASP A CA 1
ATOM 1362 C C . ASP A 1 167 ? 1.549 -9.938 1.307 1 96.06 167 ASP A C 1
ATOM 1364 O O . ASP A 1 167 ? 1.318 -8.75 1.104 1 96.06 167 ASP A O 1
ATOM 1368 N N . PHE A 1 168 ? 0.697 -10.734 1.858 1 96.62 168 PHE A N 1
ATOM 1369 C CA . PHE A 1 168 ? -0.634 -10.328 2.299 1 96.62 168 PHE A CA 1
ATOM 1370 C C . PHE A 1 168 ? -0.686 -10.203 3.816 1 96.62 168 PHE A C 1
ATOM 1372 O O . PHE A 1 168 ? -0.396 -11.164 4.535 1 96.62 168 PHE A O 1
ATOM 1379 N N . LYS A 1 169 ? -1.031 -9.008 4.285 1 96.88 169 LYS A N 1
ATOM 1380 C CA . LYS A 1 169 ? -1.084 -8.75 5.719 1 96.88 169 LYS A CA 1
ATOM 1381 C C . LYS A 1 169 ? -1.823 -9.867 6.453 1 96.88 169 LYS A C 1
ATOM 1383 O O . LYS A 1 169 ? -2.941 -10.227 6.078 1 96.88 169 LYS A O 1
ATOM 1388 N N . GLY A 1 170 ? -1.229 -10.461 7.484 1 93.38 170 GLY A N 1
ATOM 1389 C CA . GLY A 1 170 ? -1.855 -11.477 8.32 1 93.38 170 GLY A CA 1
ATOM 1390 C C . GLY A 1 170 ? -1.687 -12.883 7.777 1 93.38 170 GLY A C 1
ATOM 1391 O O . GLY A 1 170 ? -2.021 -13.859 8.453 1 93.38 170 GLY A O 1
ATOM 1392 N N . MET A 1 171 ? -1.199 -13.023 6.625 1 92.25 171 MET A N 1
ATOM 1393 C CA . MET A 1 171 ? -1.035 -14.352 6.043 1 92.25 171 MET A CA 1
ATOM 1394 C C . MET A 1 171 ? 0.165 -15.07 6.652 1 92.25 171 MET A C 1
ATOM 1396 O O . MET A 1 171 ? 1.243 -14.484 6.777 1 92.25 171 MET A O 1
ATOM 1400 N N . LYS A 1 172 ? 0.044 -16.297 6.973 1 85.81 172 LYS A N 1
ATOM 1401 C CA . LYS A 1 172 ? 1.085 -17.078 7.637 1 85.81 172 LYS A CA 1
ATOM 1402 C C . LYS A 1 172 ? 2.186 -17.484 6.656 1 85.81 172 LYS A C 1
ATOM 1404 O O . LYS A 1 172 ? 3.369 -17.453 7 1 85.81 172 LYS A O 1
ATOM 1409 N N . GLN A 1 173 ? 1.759 -17.938 5.488 1 88.5 173 GLN A N 1
ATOM 1410 C CA . GLN A 1 173 ? 2.656 -18.344 4.414 1 88.5 173 GLN A CA 1
ATOM 1411 C C . GLN A 1 173 ? 2.471 -17.469 3.18 1 88.5 173 GLN A C 1
ATOM 1413 O O . GLN A 1 173 ? 1.339 -17.203 2.771 1 88.5 173 GLN A O 1
ATOM 1418 N N . PRO A 1 174 ? 3.59 -17.062 2.674 1 92.31 174 PRO A N 1
ATOM 1419 C CA . PRO A 1 174 ? 3.426 -16.266 1.456 1 92.31 174 PRO A CA 1
ATOM 1420 C C . PRO A 1 174 ? 2.936 -17.094 0.271 1 92.31 174 PRO A C 1
ATOM 1422 O O . PRO A 1 174 ? 3.131 -18.312 0.242 1 92.31 174 PRO A O 1
ATOM 1425 N N . PHE A 1 175 ? 2.324 -16.5 -0.618 1 96.62 175 PHE A N 1
ATOM 1426 C CA . PHE A 1 175 ? 1.86 -17.094 -1.864 1 96.62 175 PHE A CA 1
ATOM 1427 C C . PHE A 1 175 ? 2.807 -16.766 -3.01 1 96.62 175 PHE A C 1
ATOM 1429 O O . PHE A 1 175 ? 3.102 -15.594 -3.258 1 96.62 175 PHE A O 1
ATOM 1436 N N . PHE A 1 176 ? 3.314 -17.797 -3.691 1 98.5 176 PHE A N 1
ATOM 1437 C CA . PHE A 1 176 ? 4.246 -17.609 -4.797 1 98.5 176 PHE A CA 1
ATOM 1438 C C . PHE A 1 176 ? 3.539 -17.797 -6.137 1 98.5 176 PHE A C 1
ATOM 1440 O O . PHE A 1 176 ? 2.629 -18.625 -6.254 1 98.5 176 PHE A O 1
ATOM 1447 N N . PHE A 1 177 ? 3.996 -17.109 -7.121 1 98.69 177 PHE A N 1
ATOM 1448 C CA . PHE A 1 177 ? 3.441 -17.203 -8.469 1 98.69 177 PHE A CA 1
ATOM 1449 C C . PHE A 1 177 ? 4.469 -16.781 -9.508 1 98.69 177 PHE A C 1
ATOM 1451 O O . PHE A 1 177 ? 5.566 -16.328 -9.164 1 98.69 177 PHE A O 1
ATOM 1458 N N . VAL A 1 178 ? 4.125 -16.953 -10.727 1 98.81 178 VAL A N 1
ATOM 1459 C CA . VAL A 1 178 ? 5.031 -16.672 -11.836 1 98.81 178 VAL A CA 1
ATOM 1460 C C . VAL A 1 178 ? 4.348 -15.727 -12.828 1 98.81 178 VAL A C 1
ATOM 1462 O O . VAL A 1 178 ? 3.145 -15.836 -13.07 1 98.81 178 VAL A O 1
ATOM 1465 N N . LEU A 1 179 ? 5.066 -14.789 -13.352 1 98.88 179 LEU A N 1
ATOM 1466 C CA . LEU A 1 179 ? 4.629 -13.961 -14.477 1 98.88 179 LEU A CA 1
ATOM 1467 C C . LEU A 1 179 ? 5.531 -14.164 -15.688 1 98.88 179 LEU A C 1
ATOM 1469 O O . LEU A 1 179 ? 6.758 -14.102 -15.57 1 98.88 179 LEU A O 1
ATOM 1473 N N . GLU A 1 180 ? 4.914 -14.398 -16.75 1 98.69 180 GLU A N 1
ATOM 1474 C CA . GLU A 1 180 ? 5.625 -14.484 -18.016 1 98.69 180 GLU A CA 1
ATOM 1475 C C . GLU A 1 180 ? 5.152 -13.414 -19 1 98.69 180 GLU A C 1
ATOM 1477 O O . GLU A 1 180 ? 3.951 -13.25 -19.219 1 98.69 180 GLU A O 1
ATOM 1482 N N . ARG A 1 181 ? 6.074 -12.727 -19.531 1 98 181 ARG A N 1
ATOM 1483 C CA . ARG A 1 181 ? 5.773 -11.594 -20.406 1 98 181 ARG A CA 1
ATOM 1484 C C . ARG A 1 181 ? 4.953 -12.039 -21.609 1 98 181 ARG A C 1
ATOM 1486 O O . ARG A 1 181 ? 5.227 -13.086 -22.203 1 98 181 ARG A O 1
ATOM 1493 N N . ASP A 1 182 ? 3.98 -11.242 -21.891 1 93.88 182 ASP A N 1
ATOM 1494 C CA . ASP A 1 182 ? 3.156 -11.477 -23.062 1 93.88 182 ASP A CA 1
ATOM 1495 C C . ASP A 1 182 ? 3.873 -11.031 -24.344 1 93.88 182 ASP A C 1
ATOM 1497 O O . ASP A 1 182 ? 3.779 -9.867 -24.734 1 93.88 182 ASP A O 1
ATOM 1501 N N . VAL A 1 183 ? 4.734 -11.719 -24.828 1 78.75 183 VAL A N 1
ATOM 1502 C CA . VAL A 1 183 ? 5.523 -11.375 -26 1 78.75 183 VAL A CA 1
ATOM 1503 C C . VAL A 1 183 ? 4.664 -11.5 -27.25 1 78.75 183 VAL A C 1
ATOM 1505 O O . VAL A 1 183 ? 4.039 -12.539 -27.484 1 78.75 183 VAL A O 1
ATOM 1508 N N . LYS A 1 184 ? 4.203 -10.258 -27.844 1 56.22 184 LYS A N 1
ATOM 1509 C CA . LYS A 1 184 ? 3.584 -10.297 -29.172 1 56.22 184 LYS A CA 1
ATOM 1510 C C . LYS A 1 184 ? 4.574 -10.781 -30.219 1 56.22 184 LYS A C 1
ATOM 1512 O O . LYS A 1 184 ? 5.777 -10.539 -30.109 1 56.22 184 LYS A O 1
ATOM 1517 N N . MET B 1 1 ? 25.172 20.656 3.725 1 57.66 1 MET B N 1
ATOM 1518 C CA . MET B 1 1 ? 24.594 21.359 4.871 1 57.66 1 MET B CA 1
ATOM 1519 C C . MET B 1 1 ? 24.594 20.484 6.113 1 57.66 1 MET B C 1
ATOM 1521 O O . MET B 1 1 ? 24.281 19.297 6.035 1 57.66 1 MET B O 1
ATOM 1525 N N . ASN B 1 2 ? 25.078 20.891 7.219 1 73.25 2 ASN B N 1
ATOM 1526 C CA . ASN B 1 2 ? 25.156 20.062 8.414 1 73.25 2 ASN B CA 1
ATOM 1527 C C . ASN B 1 2 ? 23.766 19.812 9.016 1 73.25 2 ASN B C 1
ATOM 1529 O O . ASN B 1 2 ? 22.812 20.531 8.703 1 73.25 2 ASN B O 1
ATOM 1533 N N . HIS B 1 3 ? 23.609 18.734 9.602 1 80.19 3 HIS B N 1
ATOM 1534 C CA . HIS B 1 3 ? 22.344 18.281 10.164 1 80.19 3 HIS B CA 1
ATOM 1535 C C . HIS B 1 3 ? 21.672 19.375 10.984 1 80.19 3 HIS B C 1
ATOM 1537 O O . HIS B 1 3 ? 20.469 19.562 10.914 1 80.19 3 HIS B O 1
ATOM 1543 N N . LYS B 1 4 ? 22.438 20.094 11.734 1 81.75 4 LYS B N 1
ATOM 1544 C CA . LYS B 1 4 ? 21.906 21.188 12.547 1 81.75 4 LYS B CA 1
ATOM 1545 C C . LYS B 1 4 ? 21.344 22.312 11.672 1 81.75 4 LYS B C 1
ATOM 1547 O O . LYS B 1 4 ? 20.328 22.922 12.016 1 81.75 4 LYS B O 1
ATOM 1552 N N . SER B 1 5 ? 21.969 22.469 10.656 1 91 5 SER B N 1
ATOM 1553 C CA . SER B 1 5 ? 21.5 23.484 9.719 1 91 5 SER B CA 1
ATOM 1554 C C . SER B 1 5 ? 20.172 23.109 9.094 1 91 5 SER B C 1
ATOM 1556 O O . SER B 1 5 ? 19.281 23.953 8.938 1 91 5 SER B O 1
ATOM 1558 N N . LEU B 1 6 ? 19.969 21.844 8.852 1 96.12 6 LEU B N 1
ATOM 1559 C CA . LEU B 1 6 ? 18.734 21.375 8.242 1 96.12 6 LEU B CA 1
ATOM 1560 C C . LEU B 1 6 ? 17.578 21.469 9.234 1 96.12 6 LEU B C 1
ATOM 1562 O O . LEU B 1 6 ? 16.453 21.812 8.852 1 96.12 6 LEU B O 1
ATOM 1566 N N . GLU B 1 7 ? 17.875 21.094 10.461 1 97.12 7 GLU B N 1
ATOM 1567 C CA . GLU B 1 7 ? 16.859 21.203 11.492 1 97.12 7 GLU B CA 1
ATOM 1568 C C . GLU B 1 7 ? 16.391 22.656 11.656 1 97.12 7 GLU B C 1
ATOM 1570 O O . GLU B 1 7 ? 15.195 22.906 11.82 1 97.12 7 GLU B O 1
ATOM 1575 N N . THR B 1 8 ? 17.328 23.578 11.648 1 97.31 8 THR B N 1
ATOM 1576 C CA . THR B 1 8 ? 17 24.984 11.742 1 97.31 8 THR B CA 1
ATOM 1577 C C . THR B 1 8 ? 16.125 25.422 10.562 1 97.31 8 THR B C 1
ATOM 1579 O O . THR B 1 8 ? 15.125 26.109 10.742 1 97.31 8 THR B O 1
ATOM 1582 N N . LYS B 1 9 ? 16.594 25.047 9.414 1 97.75 9 LYS B N 1
ATOM 1583 C CA . LYS B 1 9 ? 15.812 25.359 8.227 1 97.75 9 LYS B CA 1
ATOM 1584 C C . LYS B 1 9 ? 14.398 24.781 8.328 1 97.75 9 LYS B C 1
ATOM 1586 O O . LYS B 1 9 ? 13.43 25.453 7.965 1 97.75 9 LYS B O 1
ATOM 1591 N N . PHE B 1 10 ? 14.305 23.562 8.742 1 98.56 10 PHE B N 1
ATOM 1592 C CA . PHE B 1 10 ? 13.008 22.922 8.945 1 98.56 10 PHE B CA 1
ATOM 1593 C C . PHE B 1 10 ? 12.125 23.766 9.867 1 98.56 10 PHE B C 1
ATOM 1595 O O . PHE B 1 10 ? 10.969 24.031 9.539 1 98.56 10 PHE B O 1
ATOM 1602 N N . GLN B 1 11 ? 12.711 24.156 10.984 1 98 11 GLN B N 1
ATOM 1603 C CA . GLN B 1 11 ? 11.938 24.938 11.953 1 98 11 GLN B CA 1
ATOM 1604 C C . GLN B 1 11 ? 11.508 26.281 11.367 1 98 11 GLN B C 1
ATOM 1606 O O . GLN B 1 11 ? 10.391 26.734 11.602 1 98 11 GLN B O 1
ATOM 1611 N N . GLU B 1 12 ? 12.367 26.859 10.633 1 97.88 12 GLU B N 1
ATOM 1612 C CA . GLU B 1 12 ? 12.047 28.125 9.977 1 97.88 12 GLU B CA 1
ATOM 1613 C C . GLU B 1 12 ? 10.891 27.953 8.992 1 97.88 12 GLU B C 1
ATOM 1615 O O . GLU B 1 12 ? 9.969 28.766 8.969 1 97.88 12 GLU B O 1
ATOM 1620 N N . MET B 1 13 ? 10.969 26.969 8.203 1 98.25 13 MET B N 1
ATOM 1621 C CA . MET B 1 13 ? 9.93 26.734 7.207 1 98.25 13 MET B CA 1
ATOM 1622 C C . MET B 1 13 ? 8.617 26.344 7.875 1 98.25 13 MET B C 1
ATOM 1624 O O . MET B 1 13 ? 7.539 26.75 7.434 1 98.25 13 MET B O 1
ATOM 1628 N N . ARG B 1 14 ? 8.742 25.516 8.898 1 97.56 14 ARG B N 1
ATOM 1629 C CA . ARG B 1 14 ? 7.559 25.094 9.641 1 97.56 14 ARG B CA 1
ATOM 1630 C C . ARG B 1 14 ? 6.812 26.297 10.195 1 97.56 14 ARG B C 1
ATOM 1632 O O . ARG B 1 14 ? 5.582 26.297 10.289 1 97.56 14 ARG B O 1
ATOM 1639 N N . ALA B 1 15 ? 7.496 27.359 10.531 1 96.56 15 ALA B N 1
ATOM 1640 C CA . ALA B 1 15 ? 6.934 28.547 11.164 1 96.56 15 ALA B CA 1
ATOM 1641 C C . ALA B 1 15 ? 6.293 29.469 10.125 1 96.56 15 ALA B C 1
ATOM 1643 O O . ALA B 1 15 ? 5.527 30.375 10.469 1 96.56 15 ALA B O 1
ATOM 1644 N N . LYS B 1 16 ? 6.523 29.234 8.914 1 96.25 16 LYS B N 1
ATOM 1645 C CA . LYS B 1 16 ? 5.969 30.078 7.855 1 96.25 16 LYS B CA 1
ATOM 1646 C C . LYS B 1 16 ? 4.488 29.766 7.633 1 96.25 16 LYS B C 1
ATOM 1648 O O . LYS B 1 16 ? 4.031 28.656 7.891 1 96.25 16 LYS B O 1
ATOM 1653 N N . LYS B 1 17 ? 3.857 30.766 7.047 1 93.06 17 LYS B N 1
ATOM 1654 C CA . LYS B 1 17 ? 2.451 30.594 6.691 1 93.06 17 LYS B CA 1
ATOM 1655 C C . LYS B 1 17 ? 2.287 29.609 5.535 1 93.06 17 LYS B C 1
ATOM 1657 O O . LYS B 1 17 ? 1.312 28.859 5.488 1 93.06 17 LYS B O 1
ATOM 1662 N N . ASN B 1 18 ? 3.242 29.719 4.621 1 95.25 18 ASN B N 1
ATOM 1663 C CA . ASN B 1 18 ? 3.238 28.812 3.475 1 95.25 18 ASN B CA 1
ATOM 1664 C C . ASN B 1 18 ? 4.645 28.609 2.918 1 95.25 18 ASN B C 1
ATOM 1666 O O . ASN B 1 18 ? 5.492 29.5 3.014 1 95.25 18 ASN B O 1
ATOM 1670 N N . ASN B 1 19 ? 4.871 27.516 2.449 1 98 19 ASN B N 1
ATOM 1671 C CA . ASN B 1 19 ? 6.117 27.172 1.772 1 98 19 ASN B CA 1
ATOM 1672 C C . ASN B 1 19 ? 5.867 26.719 0.337 1 98 19 ASN B C 1
ATOM 1674 O O . ASN B 1 19 ? 4.785 26.219 0.017 1 98 19 ASN B O 1
ATOM 1678 N N . SER B 1 20 ? 6.828 26.906 -0.543 1 97.12 20 SER B N 1
ATOM 1679 C CA . SER B 1 20 ? 6.703 26.344 -1.882 1 97.12 20 SER B CA 1
ATOM 1680 C C . SER B 1 20 ? 6.883 24.828 -1.859 1 97.12 20 SER B C 1
ATOM 1682 O O . SER B 1 20 ? 7.617 24.297 -1.024 1 97.12 20 SER B O 1
ATOM 1684 N N . ILE B 1 21 ? 6.262 24.25 -2.789 1 97.06 21 ILE B N 1
ATOM 1685 C CA . ILE B 1 21 ? 6.402 22.797 -2.939 1 97.06 21 ILE B CA 1
ATOM 1686 C C . ILE B 1 21 ? 7.859 22.453 -3.24 1 97.06 21 ILE B C 1
ATOM 1688 O O . ILE B 1 21 ? 8.414 21.516 -2.664 1 97.06 21 ILE B O 1
ATOM 1692 N N . GLU B 1 22 ? 8.469 23.219 -4.051 1 97.5 22 GLU B N 1
ATOM 1693 C CA . GLU B 1 22 ? 9.852 23 -4.461 1 97.5 22 GLU B CA 1
ATOM 1694 C C . GLU B 1 22 ? 10.797 23.062 -3.268 1 97.5 22 GLU B C 1
ATOM 1696 O O . GLU B 1 22 ? 11.633 22.172 -3.08 1 97.5 22 GLU B O 1
ATOM 1701 N N . ASP B 1 23 ? 10.633 24.094 -2.441 1 97.94 23 ASP B N 1
ATOM 1702 C CA . ASP B 1 23 ? 11.484 24.25 -1.264 1 97.94 23 ASP B CA 1
ATOM 1703 C C . ASP B 1 23 ? 11.242 23.125 -0.264 1 97.94 23 ASP B C 1
ATOM 1705 O O . ASP B 1 23 ? 12.172 22.656 0.396 1 97.94 23 ASP B O 1
ATOM 1709 N N . SER B 1 24 ? 10.047 22.766 -0.141 1 98.31 24 SER B N 1
ATOM 1710 C CA . SER B 1 24 ? 9.695 21.688 0.777 1 98.31 24 SER B CA 1
ATOM 1711 C C . SER B 1 24 ? 10.32 20.359 0.344 1 98.31 24 SER B C 1
ATOM 1713 O O . SER B 1 24 ? 10.875 19.641 1.17 1 98.31 24 SER B O 1
ATOM 1715 N N . PHE B 1 25 ? 10.32 20.062 -0.944 1 98.19 25 PHE B N 1
ATOM 1716 C CA . PHE B 1 25 ? 10.961 18.859 -1.454 1 98.19 25 PHE B CA 1
ATOM 1717 C C . PHE B 1 25 ? 12.477 18.969 -1.319 1 98.19 25 PHE B C 1
ATOM 1719 O O . PHE B 1 25 ? 13.148 17.969 -1.059 1 98.19 25 PHE B O 1
ATOM 1726 N N . ALA B 1 26 ? 12.992 20.156 -1.576 1 98.38 26 ALA B N 1
ATOM 1727 C CA . ALA B 1 26 ? 14.43 20.328 -1.403 1 98.38 26 ALA B CA 1
ATOM 1728 C C . ALA B 1 26 ? 14.859 19.984 0.02 1 98.38 26 ALA B C 1
ATOM 1730 O O . ALA B 1 26 ? 15.859 19.297 0.224 1 98.38 26 ALA B O 1
ATOM 1731 N N . LEU B 1 27 ? 14.125 20.5 0.999 1 98.56 27 LEU B N 1
ATOM 1732 C CA . LEU B 1 27 ? 14.383 20.156 2.393 1 98.56 27 LEU B CA 1
ATOM 1733 C C . LEU B 1 27 ? 14.219 18.656 2.625 1 98.56 27 LEU B C 1
ATOM 1735 O O . LEU B 1 27 ? 15.094 18.016 3.199 1 98.56 27 LEU B O 1
ATOM 1739 N N . PHE B 1 28 ? 13.125 18.094 2.15 1 98.69 28 PHE B N 1
ATOM 1740 C CA . PHE B 1 28 ? 12.828 16.672 2.289 1 98.69 28 PHE B CA 1
ATOM 1741 C C . PHE B 1 28 ? 13.969 15.828 1.755 1 98.69 28 PHE B C 1
ATOM 1743 O O . PHE B 1 28 ? 14.438 14.906 2.432 1 98.69 28 PHE B O 1
ATOM 1750 N N . ASP B 1 29 ? 14.422 16.141 0.594 1 98.62 29 ASP B N 1
ATOM 1751 C CA . ASP B 1 29 ? 15.469 15.383 -0.079 1 98.62 29 ASP B CA 1
ATOM 1752 C C . ASP B 1 29 ? 16.781 15.461 0.692 1 98.62 29 ASP B C 1
ATOM 1754 O O . ASP B 1 29 ? 17.594 14.523 0.656 1 98.62 29 ASP B O 1
ATOM 1758 N N . ALA B 1 30 ? 16.984 16.516 1.4 1 98.62 30 ALA B N 1
ATOM 1759 C CA . ALA B 1 30 ? 18.25 16.75 2.109 1 98.62 30 ALA B CA 1
ATOM 1760 C C . ALA B 1 30 ? 18.25 16.016 3.453 1 98.62 30 ALA B C 1
ATOM 1762 O O . ALA B 1 30 ? 19.312 15.781 4.027 1 98.62 30 ALA B O 1
ATOM 1763 N N . LEU B 1 31 ? 17.141 15.75 4 1 98.69 31 LEU B N 1
ATOM 1764 C CA . LEU B 1 31 ? 17.031 15.141 5.32 1 98.69 31 LEU B CA 1
ATOM 1765 C C . LEU B 1 31 ? 17.438 13.672 5.273 1 98.69 31 LEU B C 1
ATOM 1767 O O . LEU B 1 31 ? 17.453 13.062 4.203 1 98.69 31 LEU B O 1
ATOM 1771 N N . GLU B 1 32 ? 17.75 13.18 6.402 1 98.31 32 GLU B N 1
ATOM 1772 C CA . GLU B 1 32 ? 18.172 11.789 6.547 1 98.31 32 GLU B CA 1
ATOM 1773 C C . GLU B 1 32 ? 17 10.828 6.375 1 98.31 32 GLU B C 1
ATOM 1775 O O . GLU B 1 32 ? 15.859 11.172 6.703 1 98.31 32 GLU B O 1
ATOM 1780 N N . VAL B 1 33 ? 17.281 9.648 5.867 1 98.75 33 VAL B N 1
ATOM 1781 C CA . VAL B 1 33 ? 16.281 8.594 5.789 1 98.75 33 VAL B CA 1
ATOM 1782 C C . VAL B 1 33 ? 15.945 8.094 7.195 1 98.75 33 VAL B C 1
ATOM 1784 O O . VAL B 1 33 ? 16.672 8.375 8.148 1 98.75 33 VAL B O 1
ATOM 1787 N N . VAL B 1 34 ? 14.906 7.426 7.309 1 98.56 34 VAL B N 1
ATOM 1788 C CA . VAL B 1 34 ? 14.461 6.906 8.594 1 98.56 34 VAL B CA 1
ATOM 1789 C C . VAL B 1 34 ? 14.312 5.387 8.516 1 98.56 34 VAL B C 1
ATOM 1791 O O . VAL B 1 34 ? 13.797 4.855 7.531 1 98.56 34 VAL B O 1
ATOM 1794 N N . SER B 1 35 ? 14.805 4.629 9.531 1 98.44 35 SER B N 1
ATOM 1795 C CA . SER B 1 35 ? 14.625 3.186 9.617 1 98.44 35 SER B CA 1
ATOM 1796 C C . SER B 1 35 ? 13.242 2.836 10.164 1 98.44 35 SER B C 1
ATOM 1798 O O . SER B 1 35 ? 12.578 3.68 10.766 1 98.44 35 SER B O 1
ATOM 1800 N N . ILE B 1 36 ? 12.828 1.644 9.984 1 98.62 36 ILE B N 1
ATOM 1801 C CA . ILE B 1 36 ? 11.539 1.183 10.484 1 98.62 36 ILE B CA 1
ATOM 1802 C C . ILE B 1 36 ? 11.516 1.259 12.008 1 98.62 36 ILE B C 1
ATOM 1804 O O . ILE B 1 36 ? 10.523 1.698 12.602 1 98.62 36 ILE B O 1
ATOM 1808 N N . GLU B 1 37 ? 12.586 0.856 12.641 1 98.06 37 GLU B N 1
ATOM 1809 C CA . GLU B 1 37 ? 12.68 0.849 14.094 1 98.06 37 GLU B CA 1
ATOM 1810 C C . GLU B 1 37 ? 12.508 2.252 14.672 1 98.06 37 GLU B C 1
ATOM 1812 O O . GLU B 1 37 ? 11.875 2.428 15.711 1 98.06 37 GLU B O 1
ATOM 1817 N N . GLU B 1 38 ? 13 3.205 14.008 1 97.75 38 GLU B N 1
ATOM 1818 C CA . GLU B 1 38 ? 12.945 4.59 14.469 1 97.75 38 GLU B CA 1
ATOM 1819 C C . GLU B 1 38 ? 11.523 5.133 14.422 1 97.75 38 GLU B C 1
ATOM 1821 O O . GLU B 1 38 ? 11.219 6.152 15.039 1 97.75 38 GLU B O 1
ATOM 1826 N N . MET B 1 39 ? 10.664 4.473 13.672 1 97.31 39 MET B N 1
ATOM 1827 C CA . MET B 1 39 ? 9.312 4.973 13.469 1 97.31 39 MET B CA 1
ATOM 1828 C C . MET B 1 39 ? 8.383 4.492 14.586 1 97.31 39 MET B C 1
ATOM 1830 O O . MET B 1 39 ? 7.293 5.035 14.766 1 97.31 39 MET B O 1
ATOM 1834 N N . MET B 1 40 ? 8.836 3.438 15.289 1 98.31 40 MET B N 1
ATOM 1835 C CA . MET B 1 40 ? 7.914 2.799 16.219 1 98.31 40 MET B CA 1
ATOM 1836 C C . MET B 1 40 ? 7.562 3.74 17.375 1 98.31 40 MET B C 1
ATOM 1838 O O . MET B 1 40 ? 8.398 4.523 17.812 1 98.31 40 MET B O 1
ATOM 1842 N N . GLY B 1 41 ? 6.316 3.637 17.766 1 98.19 41 GLY B N 1
ATOM 1843 C CA . GLY B 1 41 ? 5.797 4.465 18.844 1 98.19 41 GLY B CA 1
ATOM 1844 C C . GLY B 1 41 ? 4.645 5.352 18.406 1 98.19 41 GLY B C 1
ATOM 1845 O O . GLY B 1 41 ? 4.074 5.156 17.328 1 98.19 41 GLY B O 1
ATOM 1846 N N . ARG B 1 42 ? 4.254 6.227 19.312 1 98.5 42 ARG B N 1
ATOM 1847 C CA . ARG B 1 42 ? 3.174 7.176 19.062 1 98.5 42 ARG B CA 1
ATOM 1848 C C . ARG B 1 42 ? 3.723 8.562 18.734 1 98.5 42 ARG B C 1
ATOM 1850 O O . ARG B 1 42 ? 4.684 9.016 19.375 1 98.5 42 ARG B O 1
ATOM 1857 N N . TRP B 1 43 ? 3.111 9.188 17.766 1 98.75 43 TRP B N 1
ATOM 1858 C CA . TRP B 1 43 ? 3.582 10.469 17.25 1 98.75 43 TRP B CA 1
ATOM 1859 C C . TRP B 1 43 ? 2.441 11.484 17.188 1 98.75 43 TRP B C 1
ATOM 1861 O O . TRP B 1 43 ? 1.349 11.164 16.719 1 98.75 43 TRP B O 1
ATOM 1871 N N . HIS B 1 44 ? 2.723 12.703 17.641 1 98.38 44 HIS B N 1
ATOM 1872 C CA . HIS B 1 44 ? 1.814 13.82 17.438 1 98.38 44 HIS B CA 1
ATOM 1873 C C . HIS B 1 44 ? 1.975 14.414 16.047 1 98.38 44 HIS B C 1
ATOM 1875 O O . HIS B 1 44 ? 3.096 14.68 15.602 1 98.38 44 HIS B O 1
ATOM 1881 N N . GLY B 1 45 ? 0.797 14.609 15.438 1 98.31 45 GLY B N 1
ATOM 1882 C CA . GLY B 1 45 ? 0.842 15.141 14.086 1 98.31 45 GLY B CA 1
ATOM 1883 C C . GLY B 1 45 ? 0.485 16.609 14.008 1 98.31 45 GLY B C 1
ATOM 1884 O O . GLY B 1 45 ? -0.323 17.094 14.797 1 98.31 45 GLY B O 1
ATOM 1885 N N . SER B 1 46 ? 1.123 17.297 13.039 1 97.75 46 SER B N 1
ATOM 1886 C CA . SER B 1 46 ? 0.766 18.672 12.703 1 97.75 46 SER B CA 1
ATOM 1887 C C . SER B 1 46 ? 1.025 18.953 11.227 1 97.75 46 SER B C 1
ATOM 1889 O O . SER B 1 46 ? 1.706 18.188 10.547 1 97.75 46 SER B O 1
ATOM 1891 N N . GLY B 1 47 ? 0.481 20.078 10.789 1 96.19 47 GLY B N 1
ATOM 1892 C CA . GLY B 1 47 ? 0.625 20.438 9.391 1 96.19 47 GLY B CA 1
ATOM 1893 C C . GLY B 1 47 ? 1.976 21.062 9.07 1 96.19 47 GLY B C 1
ATOM 1894 O O . GLY B 1 47 ? 2.658 21.562 9.969 1 96.19 47 GLY B O 1
ATOM 1895 N N . PHE B 1 48 ? 2.42 20.953 7.879 1 98.06 48 PHE B N 1
ATOM 1896 C CA . PHE B 1 48 ? 3.467 21.688 7.18 1 98.06 48 PHE B CA 1
ATOM 1897 C C . PHE B 1 48 ? 2.922 22.328 5.914 1 98.06 48 PHE B C 1
ATOM 1899 O O . PHE B 1 48 ? 2.688 21.641 4.914 1 98.06 48 PHE B O 1
ATOM 1906 N N . HIS B 1 49 ? 2.736 23.625 5.98 1 97 49 HIS B N 1
ATOM 1907 C CA . HIS B 1 49 ? 1.833 24.297 5.055 1 97 49 HIS B CA 1
ATOM 1908 C C . HIS B 1 49 ? 2.531 24.609 3.734 1 97 49 HIS B C 1
ATOM 1910 O O . HIS B 1 49 ? 3.566 25.281 3.721 1 97 49 HIS B O 1
ATOM 1916 N N . THR B 1 50 ? 1.927 24.141 2.68 1 96.94 50 THR B N 1
ATOM 1917 C CA . THR B 1 50 ? 2.428 24.391 1.333 1 96.94 50 THR B CA 1
ATOM 1918 C C . THR B 1 50 ? 1.315 24.938 0.435 1 96.94 50 THR B C 1
ATOM 1920 O O . THR B 1 50 ? 1.393 24.812 -0.79 1 96.94 50 THR B O 1
ATOM 1923 N N . GLY B 1 51 ? 0.253 25.391 1.084 1 93.75 51 GLY B N 1
ATOM 1924 C CA . GLY B 1 51 ? -0.892 25.859 0.318 1 93.75 51 GLY B CA 1
ATOM 1925 C C . GLY B 1 51 ? -1.778 24.734 -0.174 1 93.75 51 GLY B C 1
ATOM 1926 O O . GLY B 1 51 ? -2.598 24.922 -1.074 1 93.75 51 GLY B O 1
ATOM 1927 N N . HIS B 1 52 ? -1.655 23.578 0.318 1 94 52 HIS B N 1
ATOM 1928 C CA . HIS B 1 52 ? -2.477 22.422 -0.042 1 94 52 HIS B CA 1
ATOM 1929 C C . HIS B 1 52 ? -3.889 22.562 0.519 1 94 52 HIS B C 1
ATOM 1931 O O . HIS B 1 52 ? -4.078 23.094 1.616 1 94 52 HIS B O 1
ATOM 1937 N N . THR B 1 53 ? -4.84 22 -0.182 1 92.38 53 THR B N 1
ATOM 1938 C CA . THR B 1 53 ? -6.238 22.047 0.233 1 92.38 53 THR B CA 1
ATOM 1939 C C . THR B 1 53 ? -6.426 21.359 1.58 1 92.38 53 THR B C 1
ATOM 1941 O O . THR B 1 53 ? -7.297 21.734 2.365 1 92.38 53 THR B O 1
ATOM 1944 N N . MET B 1 54 ? -5.566 20.438 1.927 1 93.94 54 MET B N 1
ATOM 1945 C CA . MET B 1 54 ? -5.695 19.641 3.143 1 93.94 54 MET B CA 1
ATOM 1946 C C . MET B 1 54 ? -4.93 20.281 4.297 1 93.94 54 MET B C 1
ATOM 1948 O O . MET B 1 54 ? -4.957 19.766 5.422 1 93.94 54 MET B O 1
ATOM 1952 N N . ASP B 1 55 ? -4.27 21.359 4.031 1 95.56 55 ASP B N 1
ATOM 1953 C CA . ASP B 1 55 ? -3.578 22.031 5.129 1 95.56 55 ASP B CA 1
ATOM 1954 C C . ASP B 1 55 ? -4.547 22.391 6.254 1 95.56 55 ASP B C 1
ATOM 1956 O O . ASP B 1 55 ? -5.516 23.125 6.035 1 95.56 55 ASP B O 1
ATOM 1960 N N . GLY B 1 56 ? -4.262 21.844 7.422 1 94.81 56 GLY B N 1
ATOM 1961 C CA . GLY B 1 56 ? -5.09 22.141 8.578 1 94.81 56 GLY B CA 1
ATOM 1962 C C . GLY B 1 56 ? -6.332 21.281 8.672 1 94.81 56 GLY B C 1
ATOM 1963 O O . GLY B 1 56 ? -7.066 21.344 9.656 1 94.81 56 GLY B O 1
ATOM 1964 N N . ALA B 1 57 ? -6.57 20.469 7.637 1 94.88 57 ALA B N 1
ATOM 1965 C CA . ALA B 1 57 ? -7.801 19.688 7.582 1 94.88 57 ALA B CA 1
ATOM 1966 C C . ALA B 1 57 ? -7.871 18.688 8.734 1 94.88 57 ALA B C 1
ATOM 1968 O O . ALA B 1 57 ? -8.883 18.609 9.43 1 94.88 57 ALA B O 1
ATOM 1969 N N . LEU B 1 58 ? -6.836 17.969 8.961 1 95.75 58 LEU B N 1
ATOM 1970 C CA . LEU B 1 58 ? -6.832 16.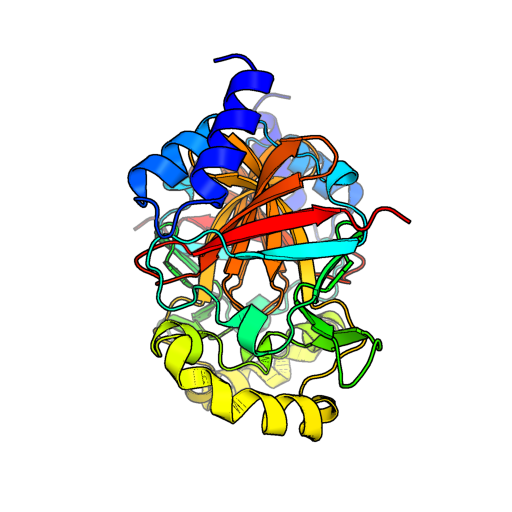969 10.023 1 95.75 58 LEU B CA 1
ATOM 1971 C C . LEU B 1 58 ? -6.926 17.609 11.398 1 95.75 58 LEU B C 1
ATOM 1973 O O . LEU B 1 58 ? -7.66 17.141 12.266 1 95.75 58 LEU B O 1
ATOM 1977 N N . GLU B 1 59 ? -6.234 18.703 11.594 1 95.75 59 GLU B N 1
ATOM 1978 C CA . GLU B 1 59 ? -6.273 19.453 12.852 1 95.75 59 GLU B CA 1
ATOM 1979 C C . GLU B 1 59 ? -7.684 19.953 13.148 1 95.75 59 GLU B C 1
ATOM 1981 O O . GLU B 1 59 ? -8.086 20.031 14.312 1 95.75 59 GLU B O 1
ATOM 1986 N N . THR B 1 60 ? -8.344 20.312 12.133 1 94.88 60 THR B N 1
ATOM 1987 C CA . THR B 1 60 ? -9.727 20.75 12.289 1 94.88 60 THR B CA 1
ATOM 1988 C C . THR B 1 60 ? -10.555 19.703 13.023 1 94.88 60 THR B C 1
ATOM 1990 O O . THR B 1 60 ? -11.477 20.031 13.766 1 94.88 60 THR B O 1
ATOM 1993 N N . PHE B 1 61 ? -10.188 18.469 12.922 1 95 61 PHE B N 1
ATOM 1994 C CA . PHE B 1 61 ? -10.953 17.359 13.492 1 95 61 PHE B CA 1
ATOM 1995 C C . PHE B 1 61 ? -10.25 16.797 14.727 1 95 61 PHE B C 1
ATOM 1997 O O . PHE B 1 61 ? -10.492 15.656 15.125 1 95 61 PHE B O 1
ATOM 2004 N N . ASN B 1 62 ? -9.328 17.547 15.289 1 96.5 62 ASN B N 1
ATOM 2005 C CA . ASN B 1 62 ? -8.594 17.188 16.5 1 96.5 62 ASN B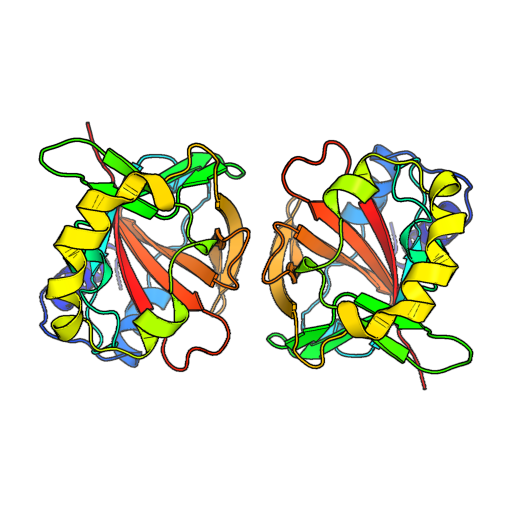 CA 1
ATOM 2006 C C . ASN B 1 62 ? -7.637 16.016 16.234 1 96.5 62 ASN B C 1
ATOM 2008 O O . ASN B 1 62 ? -7.531 15.102 17.031 1 96.5 62 ASN B O 1
ATOM 2012 N N . TRP B 1 63 ? -7.051 16.062 15.117 1 97.19 63 TRP B N 1
ATOM 2013 C CA . TRP B 1 63 ? -6.035 15.062 14.797 1 97.19 63 TRP B CA 1
ATOM 2014 C C . TRP B 1 63 ? -4.938 15.047 15.859 1 97.19 63 TRP B C 1
ATOM 2016 O O . TRP B 1 63 ? -4.34 16.078 16.156 1 97.19 63 TRP B O 1
ATOM 2026 N N . TYR B 1 64 ? -4.711 13.883 16.438 1 98 64 TYR B N 1
ATOM 2027 C CA . TYR B 1 64 ? -3.623 13.688 17.375 1 98 64 TYR B CA 1
ATOM 2028 C C . TYR B 1 64 ? -2.344 13.266 16.656 1 98 64 TYR B C 1
ATOM 2030 O O . TYR B 1 64 ? -1.262 13.773 16.969 1 98 64 TYR B O 1
ATOM 2038 N N . GLY B 1 65 ? -2.471 12.305 15.789 1 98.44 65 GLY B N 1
ATOM 2039 C CA . GLY B 1 65 ? -1.305 11.82 15.07 1 98.44 65 GLY B CA 1
ATOM 2040 C C . GLY B 1 65 ? -1.443 10.383 14.602 1 98.44 65 GLY B C 1
ATOM 2041 O O . GLY B 1 65 ? -2.48 10 14.062 1 98.44 65 GLY B O 1
ATOM 2042 N N . LYS B 1 66 ? -0.345 9.648 14.703 1 98.81 66 LYS B N 1
ATOM 2043 C CA . LYS B 1 66 ? -0.247 8.273 14.234 1 98.81 66 LYS B CA 1
ATOM 2044 C C . LYS B 1 66 ? 0.392 7.371 15.289 1 98.81 66 LYS B C 1
ATOM 2046 O O . LYS B 1 66 ? 1.149 7.848 16.141 1 98.81 66 LYS B O 1
ATOM 2051 N N . GLU B 1 67 ? 0.099 6.152 15.25 1 98.88 67 GLU B N 1
ATOM 2052 C CA . GLU B 1 67 ? 0.686 5.18 16.172 1 98.88 67 GLU B CA 1
ATOM 2053 C C . GLU B 1 67 ? 1.258 3.982 15.414 1 98.88 67 GLU B C 1
ATOM 2055 O O . GLU B 1 67 ? 0.522 3.256 14.742 1 98.88 67 GLU B O 1
ATOM 2060 N N . PHE B 1 68 ? 2.523 3.812 15.547 1 98.81 68 PHE B N 1
ATOM 2061 C CA . PHE B 1 68 ? 3.26 2.705 14.945 1 98.81 68 PHE B CA 1
ATOM 2062 C C . PHE B 1 68 ? 3.564 1.631 15.984 1 98.81 68 PHE B C 1
ATOM 2064 O O . PHE B 1 68 ? 4.52 1.756 16.75 1 98.81 68 PHE B O 1
ATOM 2071 N N . VAL B 1 69 ? 2.799 0.593 15.977 1 98.69 69 VAL B N 1
ATOM 2072 C CA . VAL B 1 69 ? 2.975 -0.482 16.953 1 98.69 69 VAL B CA 1
ATOM 2073 C C . VAL B 1 69 ? 4.148 -1.368 16.531 1 98.69 69 VAL B C 1
ATOM 2075 O O . VAL B 1 69 ? 5.043 -1.641 17.328 1 98.69 69 VAL B O 1
ATOM 2078 N N . ASP B 1 70 ? 4.156 -1.846 15.352 1 98.44 70 ASP B N 1
ATOM 2079 C CA . ASP B 1 70 ? 5.242 -2.541 14.672 1 98.44 70 ASP B CA 1
ATOM 2080 C C . ASP B 1 70 ? 5.098 -2.436 13.156 1 98.44 70 ASP B C 1
ATOM 2082 O O . ASP B 1 70 ? 4.23 -1.716 12.656 1 98.44 70 ASP B O 1
ATOM 2086 N N . SER B 1 71 ? 5.953 -3.064 12.406 1 98.19 71 SER B N 1
ATOM 2087 C CA . SER B 1 71 ? 6.004 -2.885 10.953 1 98.19 71 SER B CA 1
ATOM 2088 C C . SER B 1 71 ? 4.715 -3.357 10.297 1 98.19 71 SER B C 1
ATOM 2090 O O . SER B 1 71 ? 4.371 -2.906 9.195 1 98.19 71 SER B O 1
ATOM 2092 N N . GLU B 1 72 ? 3.928 -4.254 10.922 1 98.31 72 GLU B N 1
ATOM 2093 C CA . GLU B 1 72 ? 2.719 -4.836 10.344 1 98.31 72 GLU B CA 1
ATOM 2094 C C . GLU B 1 72 ? 1.466 -4.148 10.883 1 98.31 72 GLU B C 1
ATOM 2096 O O . GLU B 1 72 ? 0.376 -4.312 10.336 1 98.31 72 GLU B O 1
ATOM 2101 N N . ASN B 1 73 ? 1.605 -3.479 11.992 1 98.69 73 ASN B N 1
ATOM 2102 C CA . ASN B 1 73 ? 0.459 -2.926 12.703 1 98.69 73 ASN B CA 1
ATOM 2103 C C . ASN B 1 73 ? 0.64 -1.437 12.992 1 98.69 73 ASN B C 1
ATOM 2105 O O . ASN B 1 73 ? 1.375 -1.059 13.906 1 98.69 73 ASN B O 1
ATOM 2109 N N . VAL B 1 74 ? -0.086 -0.637 12.227 1 98.88 74 VAL B N 1
ATOM 2110 C CA . VAL B 1 74 ? -0.018 0.814 12.367 1 98.88 74 VAL B CA 1
ATOM 2111 C C . VAL B 1 74 ? -1.43 1.397 12.391 1 98.88 74 VAL B C 1
ATOM 2113 O O . VAL B 1 74 ? -2.305 0.95 11.641 1 98.88 74 VAL B O 1
ATOM 2116 N N . HIS B 1 75 ? -1.676 2.297 13.25 1 98.88 75 HIS B N 1
ATOM 2117 C CA . HIS B 1 75 ? -2.863 3.145 13.242 1 98.88 75 HIS B CA 1
ATOM 2118 C C . HIS B 1 75 ? -2.557 4.512 12.641 1 98.88 75 HIS B C 1
ATOM 2120 O O . HIS B 1 75 ? -2.039 5.395 13.328 1 98.88 75 HIS B O 1
ATOM 2126 N N . PRO B 1 76 ? -2.943 4.723 11.398 1 98.81 76 PRO B N 1
ATOM 2127 C CA . PRO B 1 76 ? -2.492 5.906 10.664 1 98.81 76 PRO B CA 1
ATOM 2128 C C . PRO B 1 76 ? -3.227 7.176 11.086 1 98.81 76 PRO B C 1
ATOM 2130 O O . PRO B 1 76 ? -2.746 8.281 10.836 1 98.81 76 PRO B O 1
ATOM 2133 N N . LEU B 1 77 ? -4.391 7.02 11.688 1 98.62 77 LEU B N 1
ATOM 2134 C CA . LEU B 1 77 ? -5.203 8.164 12.094 1 98.62 77 LEU B CA 1
ATOM 2135 C C . LEU B 1 77 ? -5.656 8.016 13.547 1 98.62 77 LEU B C 1
ATOM 2137 O O . LEU B 1 77 ? -6.477 7.148 13.859 1 98.62 77 LEU B O 1
ATOM 2141 N N . VAL B 1 78 ? -5.07 8.781 14.352 1 98.56 78 VAL B N 1
ATOM 2142 C CA . VAL B 1 78 ? -5.445 8.875 15.758 1 98.56 78 VAL B CA 1
ATOM 2143 C C . VAL B 1 78 ? -5.977 10.281 16.062 1 98.56 78 VAL B C 1
ATOM 2145 O O . VAL B 1 78 ? -5.352 11.273 15.688 1 98.56 78 VAL B O 1
ATOM 2148 N N . PHE B 1 79 ? -7.109 10.359 16.688 1 98.25 79 PHE B N 1
ATOM 2149 C CA . PHE B 1 79 ? -7.75 11.641 16.984 1 98.25 79 PHE B CA 1
ATOM 2150 C C . PHE B 1 79 ? -8.055 11.758 18.469 1 98.25 79 PHE B C 1
ATOM 2152 O O . PHE B 1 79 ? -8.031 10.766 19.203 1 98.25 79 PHE B O 1
ATOM 2159 N N . LYS B 1 80 ? -8.195 12.953 18.812 1 97.38 80 LYS B N 1
ATOM 2160 C CA . LYS B 1 80 ? -8.633 13.242 20.172 1 97.38 80 LYS B CA 1
ATOM 2161 C C . LYS B 1 80 ? -10.133 13.516 20.219 1 97.38 80 LYS B C 1
ATOM 2163 O O . LYS B 1 80 ? -10.648 14.305 19.422 1 97.38 80 LYS B O 1
ATOM 2168 N N . SER B 1 81 ? -10.812 12.758 21.047 1 94.5 81 SER B N 1
ATOM 2169 C CA . SER B 1 81 ? -12.227 13.023 21.297 1 94.5 81 SER B CA 1
ATOM 2170 C C . SER B 1 81 ? -12.422 14.273 22.141 1 94.5 81 SER B C 1
ATOM 2172 O O . SER B 1 81 ? -11.492 15.07 22.297 1 94.5 81 SER B O 1
ATOM 2174 N N . PHE B 1 82 ? -13.812 14.344 22.562 1 88.69 82 PHE B N 1
ATOM 2175 C CA . PHE B 1 82 ? -14.07 15.438 23.5 1 88.69 82 PHE B CA 1
ATOM 2176 C C . PHE B 1 82 ? -13.312 15.227 24.797 1 88.69 82 PHE B C 1
ATOM 2178 O O . PHE B 1 82 ? -13.305 14.125 25.359 1 88.69 82 PHE B O 1
ATOM 2185 N N . GLY B 1 83 ? -12.391 16.078 25.125 1 84.12 83 GLY B N 1
ATOM 2186 C CA . GLY B 1 83 ? -11.539 15.914 26.281 1 84.12 83 GLY B CA 1
ATOM 2187 C C . GLY B 1 83 ? -10.141 15.453 25.938 1 84.12 83 GLY B C 1
ATOM 2188 O O . GLY B 1 83 ? -9.477 16.047 25.094 1 84.12 83 GLY B O 1
ATOM 2189 N N . LYS B 1 84 ? -9.711 14.266 26.656 1 87.31 84 LYS B N 1
ATOM 2190 C CA . LYS B 1 84 ? -8.336 13.836 26.438 1 87.31 84 LYS B CA 1
ATOM 2191 C C . LYS B 1 84 ? -8.281 12.406 25.891 1 87.31 84 LYS B C 1
ATOM 2193 O O . LYS B 1 84 ? -7.199 11.852 25.719 1 87.31 84 LYS B O 1
ATOM 2198 N N . THR B 1 85 ? -9.383 11.922 25.547 1 94.5 85 THR B N 1
ATOM 2199 C CA . THR B 1 85 ? -9.438 10.531 25.109 1 94.5 85 THR B CA 1
A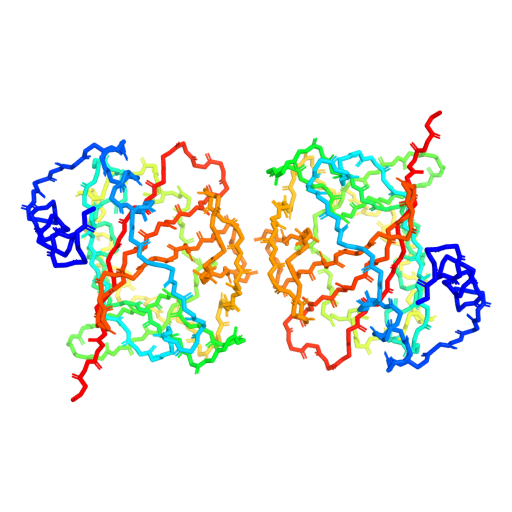TOM 2200 C C . THR B 1 85 ? -9.055 10.406 23.641 1 94.5 85 THR B C 1
ATOM 2202 O O . THR B 1 85 ? -9.547 11.164 22.797 1 94.5 85 THR B O 1
ATOM 2205 N N . LEU B 1 86 ? -8.125 9.453 23.422 1 97.56 86 LEU B N 1
ATOM 2206 C CA . LEU B 1 86 ? -7.719 9.188 22.047 1 97.56 86 LEU B CA 1
ATOM 2207 C C . LEU B 1 86 ? -8.539 8.055 21.438 1 97.56 86 LEU B C 1
ATOM 2209 O O . LEU B 1 86 ? -8.953 7.137 22.141 1 97.56 86 LEU B O 1
ATOM 2213 N N . PHE B 1 87 ? -8.805 8.117 20.188 1 98.06 87 PHE B N 1
ATOM 2214 C CA . PHE B 1 87 ? -9.438 7.023 19.453 1 98.06 87 PHE B CA 1
ATOM 2215 C C . PHE B 1 87 ? -8.852 6.887 18.062 1 98.06 87 PHE B C 1
ATOM 2217 O O . PHE B 1 87 ? -8.406 7.875 17.469 1 98.06 87 PHE B O 1
ATOM 2224 N N . LYS B 1 88 ? -8.82 5.695 17.562 1 98.62 88 LYS B N 1
ATOM 2225 C CA . LYS B 1 88 ? -8.281 5.359 16.25 1 98.62 88 LYS B CA 1
ATOM 2226 C C . LYS B 1 88 ? -9.391 5.262 15.211 1 98.62 88 LYS B C 1
ATOM 2228 O O . LYS B 1 88 ? -10.469 4.738 15.492 1 98.62 88 LYS B O 1
ATOM 2233 N N . VAL B 1 89 ? -9.055 5.715 14.055 1 98.31 89 VAL B N 1
ATOM 2234 C CA . VAL B 1 89 ? -10.055 5.793 12.992 1 98.31 89 VAL B CA 1
ATOM 2235 C C . VAL B 1 89 ? -9.641 4.895 11.828 1 98.31 89 VAL B C 1
ATOM 2237 O O . VAL B 1 89 ? -8.453 4.785 11.508 1 98.31 89 VAL B O 1
ATOM 2240 N N . ASN B 1 90 ? -10.703 4.242 11.227 1 98.25 90 ASN B N 1
ATOM 2241 C CA . ASN B 1 90 ? -10.508 3.543 9.961 1 98.25 90 ASN B CA 1
ATOM 2242 C C . ASN B 1 90 ? -10.484 4.512 8.781 1 98.25 90 ASN B C 1
ATOM 2244 O O . ASN B 1 90 ? -11.523 5.066 8.406 1 98.25 90 ASN B O 1
ATOM 2248 N N . PRO B 1 91 ? -9.32 4.656 8.117 1 97.5 91 PRO B N 1
ATOM 2249 C CA . PRO B 1 91 ? -9.234 5.652 7.043 1 97.5 91 PRO B CA 1
ATOM 2250 C C . PRO B 1 91 ? -10.195 5.363 5.895 1 97.5 91 PRO B C 1
ATOM 2252 O O . PRO B 1 91 ? -10.664 6.293 5.227 1 97.5 91 PRO B O 1
ATOM 2255 N N . SER B 1 92 ? -10.469 4.113 5.68 1 96.12 92 SER B N 1
ATOM 2256 C CA . SER B 1 92 ? -11.281 3.74 4.527 1 96.12 92 SER B CA 1
ATOM 2257 C C . SER B 1 92 ? -12.711 4.227 4.68 1 96.12 92 SER B C 1
ATOM 2259 O O . SER B 1 92 ? -13.477 4.258 3.711 1 96.12 92 SER B O 1
ATOM 2261 N N . LEU B 1 93 ? -13.133 4.559 5.852 1 95.5 93 LEU B N 1
ATOM 2262 C CA . LEU B 1 93 ? -14.484 5.051 6.117 1 95.5 93 LEU B CA 1
ATOM 2263 C C . LEU B 1 93 ? -14.531 6.574 6.039 1 95.5 93 LEU B C 1
ATOM 2265 O O . LEU B 1 93 ? -15.602 7.172 6.164 1 95.5 93 LEU B O 1
ATOM 2269 N N . MET B 1 94 ? -13.328 7.203 5.871 1 92.06 94 MET B N 1
ATOM 2270 C CA . MET B 1 94 ? -13.227 8.656 5.77 1 92.06 94 MET B CA 1
ATOM 2271 C C . MET B 1 94 ? -13.344 9.109 4.316 1 92.06 94 MET B C 1
ATOM 2273 O O . MET B 1 94 ? -12.906 8.406 3.406 1 92.06 94 MET B O 1
ATOM 2277 N N . PRO B 1 95 ? -14 10.195 4.102 1 88.38 95 PRO B N 1
ATOM 2278 C CA . PRO B 1 95 ? -14.031 10.734 2.736 1 88.38 95 PRO B CA 1
ATOM 2279 C C . PRO B 1 95 ? -12.742 11.461 2.365 1 88.38 95 PRO B C 1
ATOM 2281 O O . PRO B 1 95 ? -12.766 12.672 2.111 1 88.38 95 PRO B O 1
ATOM 2284 N N . VAL B 1 96 ? -11.695 10.828 2.23 1 85.94 96 VAL B N 1
ATOM 2285 C CA . VAL B 1 96 ? -10.359 11.406 2.086 1 85.94 96 VAL B CA 1
ATOM 2286 C C . VAL B 1 96 ? -10.25 12.117 0.741 1 85.94 96 VAL B C 1
ATOM 2288 O O . VAL B 1 96 ? -9.688 13.211 0.657 1 85.94 96 VAL B O 1
ATOM 2291 N N . ARG B 1 97 ? -10.773 11.5 -0.275 1 84 97 ARG B N 1
ATOM 2292 C CA . ARG B 1 97 ? -10.719 12.125 -1.594 1 84 97 ARG B CA 1
ATOM 2293 C C . ARG B 1 97 ? -11.492 13.438 -1.611 1 84 97 ARG B C 1
ATOM 2295 O O . ARG B 1 97 ? -11.047 14.414 -2.219 1 84 97 ARG B O 1
ATOM 2302 N N . LEU B 1 98 ? -12.633 13.445 -0.939 1 83.88 98 LEU B N 1
ATOM 2303 C CA . LEU B 1 98 ? -13.43 14.664 -0.855 1 83.88 98 LEU B CA 1
ATOM 2304 C C . LEU B 1 98 ? -12.688 15.742 -0.068 1 83.88 98 LEU B C 1
ATOM 2306 O O . LEU B 1 98 ? -12.773 16.922 -0.401 1 83.88 98 LEU B O 1
ATOM 2310 N N . ALA B 1 99 ? -11.922 15.336 0.897 1 83.19 99 ALA B N 1
ATOM 2311 C CA . ALA B 1 99 ? -11.18 16.266 1.733 1 83.19 99 ALA B CA 1
ATOM 2312 C C . ALA B 1 99 ? -10.07 16.953 0.938 1 83.19 99 ALA B C 1
ATOM 2314 O O . ALA B 1 99 ? -9.625 18.047 1.291 1 83.19 99 ALA B O 1
ATOM 2315 N N . THR B 1 100 ? -9.664 16.266 -0.104 1 86.19 100 THR B N 1
ATOM 2316 C CA . THR B 1 100 ? -8.617 16.859 -0.932 1 86.19 100 THR B CA 1
ATOM 2317 C C . THR B 1 100 ? -9.203 17.938 -1.845 1 86.19 100 THR B C 1
ATOM 2319 O O . THR B 1 100 ? -8.461 18.75 -2.404 1 86.19 100 THR B O 1
ATOM 2322 N N . LEU B 1 101 ? -10.516 17.984 -2.004 1 86.25 101 LEU B N 1
ATOM 2323 C CA . LEU B 1 101 ? -11.164 18.906 -2.939 1 86.25 101 LEU B CA 1
ATOM 2324 C C . LEU B 1 101 ? -11.742 20.109 -2.207 1 86.25 101 LEU B C 1
ATOM 2326 O O . LEU B 1 101 ? -12.023 21.141 -2.824 1 86.25 101 LEU B O 1
ATOM 2330 N N . ILE B 1 102 ? -11.984 20.031 -0.95 1 89.19 102 ILE B N 1
ATOM 2331 C CA . ILE B 1 102 ? -12.609 21.062 -0.14 1 89.19 102 ILE B CA 1
ATOM 2332 C C . ILE B 1 102 ? -11.555 21.766 0.719 1 89.19 102 ILE B C 1
ATOM 2334 O O . ILE B 1 102 ? -10.844 21.109 1.484 1 89.19 102 ILE B O 1
ATOM 2338 N N . PRO B 1 103 ? -11.555 23.062 0.57 1 90.75 103 PRO B N 1
ATOM 2339 C CA . PRO B 1 103 ? -10.602 23.766 1.438 1 90.75 103 PRO B CA 1
ATOM 2340 C C . PRO B 1 103 ? -10.828 23.469 2.918 1 90.75 103 PRO B C 1
ATOM 2342 O O . PRO B 1 103 ? -11.977 23.406 3.373 1 90.75 103 PRO B O 1
ATOM 2345 N N . SER B 1 104 ? -9.727 23.25 3.629 1 91.38 104 SER B N 1
ATOM 2346 C CA . SER B 1 104 ? -9.797 22.859 5.035 1 91.38 104 SER B CA 1
ATOM 2347 C C . SER B 1 104 ? -10.586 23.875 5.852 1 91.38 104 SER B C 1
ATOM 2349 O O . SER B 1 104 ? -11.25 23.516 6.824 1 91.38 104 SER B O 1
ATOM 2351 N N . THR B 1 105 ? -10.57 25.125 5.535 1 91.94 105 THR B N 1
ATOM 2352 C CA . THR B 1 105 ? -11.258 26.188 6.258 1 91.94 105 THR B CA 1
ATOM 2353 C C . THR B 1 105 ? -12.766 25.969 6.246 1 91.94 105 THR B C 1
ATOM 2355 O O . THR B 1 105 ? -13.484 26.5 7.086 1 91.94 105 THR B O 1
ATOM 2358 N N . ASN B 1 106 ? -13.266 25.266 5.344 1 93.5 106 ASN B N 1
ATOM 2359 C CA . ASN B 1 106 ? -14.703 25.031 5.199 1 93.5 106 ASN B CA 1
ATOM 2360 C C . ASN B 1 106 ? -15.141 23.766 5.922 1 93.5 106 ASN B C 1
ATOM 2362 O O . ASN B 1 106 ? -16.328 23.438 5.949 1 93.5 106 ASN B O 1
ATOM 2366 N N . LEU B 1 107 ? -14.234 23.125 6.516 1 93.62 107 LEU B N 1
ATOM 2367 C CA . LEU B 1 107 ? -14.539 21.812 7.074 1 93.62 107 LEU B CA 1
ATOM 2368 C C . LEU B 1 107 ? -14.922 21.922 8.547 1 93.62 107 LEU B C 1
ATOM 2370 O O . LEU B 1 107 ? -15.461 20.969 9.125 1 93.62 107 LEU B O 1
ATOM 2374 N N . TRP B 1 108 ? -14.781 23.062 9.18 1 93.5 108 TRP B N 1
ATOM 2375 C CA . TRP B 1 108 ? -14.914 23.234 10.625 1 93.5 108 TRP B CA 1
ATOM 2376 C C . TRP B 1 108 ? -16.312 22.844 11.094 1 93.5 108 TRP B C 1
ATOM 2378 O O . TRP B 1 108 ? -16.469 22.344 12.211 1 93.5 108 TRP B O 1
ATOM 2388 N N . PRO B 1 109 ? -17.359 23.031 10.367 1 95 109 PRO B N 1
ATOM 2389 C CA . PRO B 1 109 ? -18.688 22.656 10.859 1 95 109 PRO B CA 1
ATOM 2390 C C . PRO B 1 109 ? -18.875 21.141 10.984 1 95 109 PRO B C 1
ATOM 2392 O O . PRO B 1 109 ? -19.797 20.688 11.672 1 95 109 PRO B O 1
ATOM 2395 N N . LEU B 1 110 ? -18.016 20.422 10.312 1 94.56 110 LEU B N 1
ATOM 2396 C CA . LEU B 1 110 ? -18.156 18.969 10.297 1 94.56 110 LEU B CA 1
ATOM 2397 C C . LEU B 1 110 ? -17.453 18.344 11.5 1 94.56 110 LEU B C 1
ATOM 2399 O O . LEU B 1 110 ? -17.609 17.141 11.766 1 94.56 110 LEU B O 1
ATOM 2403 N N . ARG B 1 111 ? -16.75 19.172 12.242 1 94.94 111 ARG B N 1
ATOM 2404 C CA . ARG B 1 111 ? -15.984 18.688 13.383 1 94.94 111 ARG B CA 1
ATOM 2405 C C . ARG B 1 111 ? -16.891 18.047 14.43 1 94.94 111 ARG B C 1
ATOM 2407 O O . ARG B 1 111 ? -16.656 16.906 14.852 1 94.94 111 ARG B O 1
ATOM 2414 N N . PHE B 1 112 ? -17.938 18.75 14.812 1 95.31 112 PHE B N 1
ATOM 2415 C CA . PHE B 1 112 ? -18.797 18.297 15.906 1 95.31 112 PHE B CA 1
ATOM 2416 C C . PHE B 1 112 ? -19.516 17 15.531 1 95.31 112 PHE B C 1
ATOM 2418 O O . PHE B 1 112 ? -19.453 16.016 16.281 1 95.31 112 PHE B O 1
ATOM 2425 N N . PRO B 1 113 ? -20.156 16.984 14.328 1 95.75 113 PRO B N 1
ATOM 2426 C CA . PRO B 1 113 ? -20.766 15.711 13.938 1 95.75 113 PRO B CA 1
ATOM 2427 C C . PRO B 1 113 ? -19.766 14.562 13.898 1 95.75 113 PRO B C 1
ATOM 2429 O O . PRO B 1 113 ? -20.094 13.438 14.273 1 95.75 113 PRO B O 1
ATOM 2432 N N . PHE B 1 114 ? -18.594 14.781 13.422 1 96 114 PHE B N 1
ATOM 2433 C CA . PHE B 1 114 ? -17.562 13.758 13.359 1 96 114 PHE B CA 1
ATOM 2434 C C . PHE B 1 114 ? -17.266 13.211 14.75 1 96 114 PHE B C 1
ATOM 2436 O O . PHE B 1 114 ? -17.266 11.992 14.961 1 96 114 PHE B O 1
ATOM 2443 N N . LEU B 1 115 ? -17.062 14.094 15.688 1 95.5 115 LEU B N 1
ATOM 2444 C CA . LEU B 1 115 ? -16.719 13.68 17.047 1 95.5 115 LEU B CA 1
ATOM 2445 C C . LEU B 1 115 ? -17.906 13 17.719 1 95.5 115 LEU B C 1
ATOM 2447 O O . LEU B 1 115 ? -17.719 12.031 18.469 1 95.5 115 LEU B O 1
ATOM 2451 N N . LEU B 1 116 ? -19.078 13.461 17.453 1 95.56 116 LEU B N 1
ATOM 2452 C CA . LEU B 1 116 ? -20.281 12.891 18.047 1 95.56 116 LEU B CA 1
ATOM 2453 C C . LEU B 1 116 ? -20.531 11.484 17.516 1 95.56 116 LEU B C 1
ATOM 2455 O O . LEU B 1 116 ? -20.969 10.602 18.281 1 95.56 116 LEU B O 1
ATOM 2459 N N . PHE B 1 117 ? -20.266 11.297 16.219 1 96.31 117 PHE B N 1
ATOM 2460 C CA . PHE B 1 117 ? -20.547 10 15.602 1 96.31 117 PHE B CA 1
ATOM 2461 C C . PHE B 1 117 ? -19.266 9.234 15.328 1 96.31 117 PHE B C 1
ATOM 2463 O O . PHE B 1 117 ? -19.172 8.477 14.359 1 96.31 117 PHE B O 1
ATOM 2470 N N . ARG B 1 118 ? -18.25 9.461 16.109 1 94.31 118 ARG B N 1
ATOM 2471 C CA . ARG B 1 118 ? -16.938 8.852 15.938 1 94.31 118 ARG B CA 1
ATOM 2472 C C . ARG B 1 118 ? -17.047 7.328 15.945 1 94.31 118 ARG B C 1
ATOM 2474 O O . ARG B 1 118 ? -16.234 6.641 15.32 1 94.31 118 ARG B O 1
ATOM 2481 N N . PHE B 1 119 ? -18.031 6.738 16.641 1 94.94 119 PHE B N 1
ATOM 2482 C CA . PHE B 1 119 ? -18.188 5.293 16.75 1 94.94 119 PHE B CA 1
ATOM 2483 C C . PHE B 1 119 ? -18.359 4.672 15.367 1 94.94 119 PHE B C 1
ATOM 2485 O O . PHE B 1 119 ? -18.062 3.494 15.164 1 94.94 119 PHE B O 1
ATOM 2492 N N . LEU B 1 120 ? -18.812 5.469 14.398 1 96.06 120 LEU B N 1
ATOM 2493 C CA . LEU B 1 120 ? -19.031 4.977 13.039 1 96.06 120 LEU B CA 1
ATOM 2494 C C . LEU B 1 120 ? -17.703 4.824 12.305 1 96.06 120 LEU B C 1
ATOM 2496 O O . LEU B 1 120 ? -17.594 4.074 11.336 1 96.06 120 LEU B O 1
ATOM 2500 N N . PHE B 1 121 ? -16.656 5.473 12.789 1 96.94 121 PHE B N 1
ATOM 2501 C CA . PHE B 1 121 ? -15.391 5.547 12.07 1 96.94 121 PHE B CA 1
ATOM 2502 C C . PHE B 1 121 ? -14.289 4.84 12.852 1 96.94 121 PHE B C 1
ATOM 2504 O O . PHE B 1 121 ? -13.219 4.547 12.305 1 96.94 121 PHE B O 1
ATOM 2511 N N . GLN B 1 122 ? -14.555 4.539 14.055 1 97.75 122 GLN B N 1
ATOM 2512 C CA . GLN B 1 122 ? -13.555 3.99 14.961 1 97.75 122 GLN B CA 1
ATOM 2513 C C . GLN B 1 122 ? -13.211 2.549 14.594 1 97.75 122 GLN B C 1
ATOM 2515 O O . GLN B 1 122 ? -14.047 1.825 14.055 1 97.75 122 GLN B O 1
ATOM 2520 N N . THR B 1 123 ? -11.984 2.207 14.875 1 98.5 123 THR B N 1
ATOM 2521 C CA . THR B 1 123 ? -11.523 0.832 14.711 1 98.5 123 THR B CA 1
ATOM 2522 C C . THR B 1 123 ? -10.492 0.469 15.773 1 98.5 123 THR B C 1
ATOM 2524 O O . THR B 1 123 ? -9.797 1.342 16.297 1 98.5 123 THR B O 1
ATOM 2527 N N . SER B 1 124 ? -10.375 -0.749 16.125 1 98 124 SER B N 1
ATOM 2528 C CA . SER B 1 124 ? -9.305 -1.253 16.984 1 98 124 SER B CA 1
ATOM 2529 C C . SER B 1 124 ? -8.234 -1.97 16.156 1 98 124 SER B C 1
ATOM 2531 O O . SER B 1 124 ? -7.184 -2.334 16.688 1 98 124 SER B O 1
ATOM 2533 N N . LYS B 1 125 ? -8.5 -2.141 14.906 1 98.25 125 LYS B N 1
ATOM 2534 C CA . LYS B 1 125 ? -7.582 -2.879 14.039 1 98.25 125 LYS B CA 1
ATOM 2535 C C . LYS B 1 125 ? -6.59 -1.939 13.367 1 98.25 125 LYS B C 1
ATOM 2537 O O . LYS B 1 125 ? -6.918 -0.792 13.062 1 98.25 125 LYS B O 1
ATOM 2542 N N . SER B 1 126 ? -5.383 -2.436 13.164 1 98.69 126 SER B N 1
ATOM 2543 C CA . SER B 1 126 ? -4.406 -1.681 12.383 1 98.69 126 SER B CA 1
ATOM 2544 C C . SER B 1 126 ? -4.883 -1.472 10.953 1 98.69 126 SER B C 1
ATOM 2546 O O . SER B 1 126 ? -5.605 -2.307 10.406 1 98.69 126 SER B O 1
ATOM 2548 N N . LYS B 1 127 ? -4.465 -0.408 10.383 1 98.81 127 LYS B N 1
ATOM 2549 C CA . LYS B 1 127 ? -4.984 -0.041 9.07 1 98.81 127 LYS B CA 1
ATOM 2550 C C . LYS B 1 127 ? -3.855 0.361 8.125 1 98.81 127 LYS B C 1
ATOM 2552 O O . LYS B 1 127 ? -4.105 0.917 7.051 1 98.81 127 LYS B O 1
ATOM 2557 N N . ALA B 1 128 ? -2.621 0.078 8.461 1 98.88 128 ALA B N 1
ATOM 2558 C CA . ALA B 1 128 ? -1.456 0.331 7.613 1 98.88 128 ALA B CA 1
ATOM 2559 C C . ALA B 1 128 ? -0.281 -0.552 8.023 1 98.88 128 ALA B C 1
ATOM 2561 O O . ALA B 1 128 ? -0.337 -1.236 9.047 1 98.88 128 ALA B O 1
ATOM 2562 N N . ARG B 1 129 ? 0.735 -0.561 7.219 1 98.81 129 ARG B N 1
ATOM 2563 C CA . ARG B 1 129 ? 2.018 -1.22 7.438 1 98.81 129 ARG B CA 1
ATOM 2564 C C . ARG B 1 129 ? 3.178 -0.288 7.098 1 98.81 129 ARG B C 1
ATOM 2566 O O . ARG B 1 129 ? 2.992 0.713 6.406 1 98.81 129 ARG B O 1
ATOM 2573 N N . VAL B 1 130 ? 4.336 -0.64 7.668 1 98.88 130 VAL B N 1
ATOM 2574 C CA . VAL B 1 130 ? 5.523 0.141 7.344 1 98.88 130 VAL B CA 1
ATOM 2575 C C . VAL B 1 130 ? 6.488 -0.703 6.516 1 98.88 130 VAL B C 1
ATOM 2577 O O . VAL B 1 130 ? 6.703 -1.882 6.809 1 98.88 130 VAL B O 1
ATOM 2580 N N . ARG B 1 131 ? 7.004 -0.134 5.461 1 98.81 131 ARG B N 1
ATOM 2581 C CA . ARG B 1 131 ? 8.031 -0.707 4.605 1 98.81 131 ARG B CA 1
ATOM 2582 C C . ARG B 1 131 ? 9.086 0.335 4.242 1 98.81 131 ARG B C 1
ATOM 2584 O O . ARG B 1 131 ? 8.852 1.537 4.383 1 98.81 131 ARG B O 1
ATOM 2591 N N . GLN B 1 132 ? 10.258 -0.156 3.918 1 98.88 132 GLN B N 1
ATOM 2592 C CA . GLN B 1 132 ? 11.234 0.727 3.287 1 98.88 132 GLN B CA 1
ATOM 2593 C C . GLN B 1 132 ? 11.016 0.798 1.778 1 98.88 132 GLN B C 1
ATOM 2595 O O . GLN B 1 132 ? 11.055 -0.224 1.091 1 98.88 132 GLN B O 1
ATOM 2600 N N . ILE B 1 133 ? 10.781 1.955 1.233 1 98.75 133 ILE B N 1
ATOM 2601 C CA . ILE B 1 133 ? 10.508 2.119 -0.19 1 98.75 133 ILE B CA 1
ATOM 2602 C C . ILE B 1 133 ? 11.445 3.17 -0.776 1 98.75 133 ILE B C 1
ATOM 2604 O O . ILE B 1 133 ? 11.969 4.02 -0.049 1 98.75 133 ILE B O 1
ATOM 2608 N N . GLU B 1 134 ? 11.703 3.055 -2.053 1 98.69 134 GLU B N 1
ATOM 2609 C CA . GLU B 1 134 ? 12.414 4.121 -2.754 1 98.69 134 GLU B CA 1
ATOM 2610 C C . GLU B 1 134 ? 11.484 5.285 -3.072 1 98.69 134 GLU B C 1
ATOM 2612 O O . GLU B 1 134 ? 10.391 5.086 -3.6 1 98.69 134 GLU B O 1
ATOM 2617 N N . PHE B 1 135 ? 11.836 6.406 -2.732 1 98.31 135 PHE B N 1
ATOM 2618 C CA . PHE B 1 135 ? 11.133 7.652 -3.008 1 98.31 135 PHE B CA 1
ATOM 2619 C C . PHE B 1 135 ? 12.117 8.789 -3.254 1 98.31 135 PHE B C 1
ATOM 2621 O O . PHE B 1 135 ? 12.945 9.102 -2.395 1 98.31 135 PHE B O 1
ATOM 2628 N N . ARG B 1 136 ? 12.102 9.359 -4.5 1 97.69 136 ARG B N 1
ATOM 2629 C CA . ARG B 1 136 ? 12.945 10.477 -4.906 1 97.69 136 ARG B CA 1
ATOM 2630 C C . ARG B 1 136 ? 14.422 10.148 -4.707 1 97.69 136 ARG B C 1
ATOM 2632 O O . ARG B 1 136 ? 15.18 10.977 -4.211 1 97.69 136 ARG B O 1
ATOM 2639 N N . GLY B 1 137 ? 14.742 8.898 -4.992 1 97.56 137 GLY B N 1
ATOM 2640 C CA . GLY B 1 137 ? 16.141 8.508 -5.129 1 97.56 137 GLY B CA 1
ATOM 2641 C C . GLY B 1 137 ? 16.719 7.898 -3.865 1 97.56 137 GLY B C 1
ATOM 2642 O O . GLY B 1 137 ? 17.875 7.477 -3.846 1 97.56 137 GLY B O 1
ATOM 2643 N N . LYS B 1 138 ? 15.914 7.844 -2.803 1 98.56 138 LYS B N 1
ATOM 2644 C CA . LYS B 1 138 ? 16.406 7.266 -1.556 1 98.56 138 LYS B CA 1
ATOM 2645 C C . LYS B 1 138 ? 15.414 6.25 -0.992 1 98.56 138 LYS B C 1
ATOM 2647 O O . LYS B 1 138 ? 14.203 6.398 -1.15 1 98.56 138 LYS B O 1
ATOM 2652 N N . VAL B 1 139 ? 15.977 5.227 -0.358 1 98.75 139 VAL B N 1
ATOM 2653 C CA . VAL B 1 139 ? 15.141 4.254 0.346 1 98.75 139 VAL B CA 1
ATOM 2654 C C . VAL B 1 139 ? 14.922 4.715 1.785 1 98.75 139 VAL B C 1
ATOM 2656 O O . VAL B 1 139 ? 15.875 4.977 2.518 1 98.75 139 VAL B O 1
ATOM 2659 N N . THR B 1 140 ? 13.711 4.898 2.172 1 98.88 140 THR B N 1
ATOM 2660 C CA . THR B 1 140 ? 13.328 5.332 3.51 1 98.88 140 THR B CA 1
ATOM 2661 C C . THR B 1 140 ? 12.016 4.68 3.932 1 98.88 140 THR B C 1
ATOM 2663 O O . THR B 1 140 ? 11.398 3.949 3.152 1 98.88 140 THR B O 1
ATOM 2666 N N . SER B 1 141 ? 11.617 4.852 5.168 1 98.88 141 SER B N 1
ATOM 2667 C CA . SER B 1 141 ? 10.406 4.215 5.672 1 98.88 141 SER B CA 1
ATOM 2668 C C . SER B 1 141 ? 9.156 4.957 5.211 1 98.88 141 SER B C 1
ATOM 2670 O O . SER B 1 141 ? 9.141 6.191 5.188 1 98.88 141 SER B O 1
ATOM 2672 N N . ALA B 1 142 ? 8.211 4.191 4.867 1 98.94 142 ALA B N 1
ATOM 2673 C CA . ALA B 1 142 ? 6.906 4.699 4.469 1 98.94 142 ALA B CA 1
ATOM 2674 C C . ALA B 1 142 ? 5.781 3.898 5.121 1 98.94 142 ALA B C 1
ATOM 2676 O O . ALA B 1 142 ? 5.902 2.686 5.309 1 98.94 142 ALA B O 1
ATOM 2677 N N . MET B 1 143 ? 4.777 4.566 5.559 1 98.94 143 MET B N 1
ATOM 2678 C CA . MET B 1 143 ? 3.529 3.943 5.984 1 98.94 143 MET B CA 1
ATOM 2679 C C . MET B 1 143 ? 2.594 3.73 4.801 1 98.94 143 MET B C 1
ATOM 2681 O O . MET B 1 143 ? 2.24 4.684 4.105 1 98.94 143 MET B O 1
ATOM 2685 N N . ILE B 1 144 ? 2.24 2.529 4.531 1 98.94 144 ILE B N 1
ATOM 2686 C CA . ILE B 1 144 ? 1.367 2.152 3.424 1 98.94 144 ILE B CA 1
ATOM 2687 C C . ILE B 1 144 ? -0.013 1.776 3.961 1 98.94 144 ILE B C 1
ATOM 2689 O O . ILE B 1 144 ? -0.145 0.833 4.746 1 98.94 144 ILE B O 1
ATOM 2693 N N . TYR B 1 145 ? -1.019 2.516 3.527 1 98.81 145 TYR B N 1
ATOM 2694 C CA . TYR B 1 145 ? -2.381 2.273 3.988 1 98.81 145 TYR B CA 1
ATOM 2695 C C . TYR B 1 145 ? -2.924 0.965 3.426 1 98.81 145 TYR B C 1
ATOM 2697 O O . TYR B 1 145 ? -2.693 0.641 2.26 1 98.81 145 TYR B O 1
ATOM 2705 N N . ASP B 1 146 ? -3.689 0.281 4.215 1 98.44 146 ASP B N 1
ATOM 2706 C CA . ASP B 1 146 ? -4.195 -1.033 3.83 1 98.44 146 ASP B CA 1
ATOM 2707 C C . ASP B 1 146 ? -5.277 -0.914 2.762 1 98.44 146 ASP B C 1
ATOM 2709 O O . ASP B 1 146 ? -5.43 -1.802 1.919 1 98.44 146 ASP B O 1
ATOM 2713 N N . HIS B 1 147 ? -6.082 0.242 2.799 1 98 147 HIS B N 1
ATOM 2714 C CA . HIS B 1 147 ? -7.281 0.273 1.971 1 98 147 HIS B CA 1
ATOM 2715 C C . HIS B 1 147 ? -7.445 1.627 1.29 1 98 147 HIS B C 1
ATOM 2717 O O . HIS B 1 147 ? -8.562 2.02 0.943 1 98 147 HIS B O 1
ATOM 2723 N N . LEU B 1 148 ? -6.387 2.377 1.222 1 97.94 148 LEU B N 1
ATOM 2724 C CA . LEU B 1 148 ? -6.293 3.604 0.438 1 97.94 148 LEU B CA 1
ATOM 2725 C C . LEU B 1 148 ? -4.98 3.656 -0.332 1 97.94 148 LEU B C 1
ATOM 2727 O O . LEU B 1 148 ? -3.934 3.264 0.189 1 97.94 148 LEU B O 1
ATOM 2731 N N . PRO B 1 149 ? -5.039 4.125 -1.556 1 97.81 149 PRO B N 1
ATOM 2732 C CA . PRO B 1 149 ? -3.799 4.227 -2.326 1 97.81 149 PRO B CA 1
ATOM 2733 C C . PRO B 1 149 ? -2.914 5.383 -1.87 1 97.81 149 PRO B C 1
ATOM 2735 O O . PRO B 1 149 ? -2.592 6.27 -2.666 1 97.81 149 PRO B O 1
ATOM 2738 N N . ILE B 1 150 ? -2.482 5.316 -0.611 1 98.31 150 ILE B N 1
ATOM 2739 C CA . ILE B 1 150 ? -1.685 6.359 0.022 1 98.31 150 ILE B CA 1
ATOM 2740 C C . ILE B 1 150 ? -0.41 5.754 0.604 1 98.31 150 ILE B C 1
ATOM 2742 O O . ILE B 1 150 ? -0.459 4.727 1.283 1 98.31 150 ILE B O 1
ATOM 2746 N N . HIS B 1 151 ? 0.706 6.363 0.317 1 98.62 151 HIS B N 1
ATOM 2747 C CA . HIS B 1 151 ? 1.994 6.109 0.95 1 98.62 151 HIS B CA 1
ATOM 2748 C C . HIS B 1 151 ? 2.52 7.355 1.654 1 98.62 151 HIS B C 1
ATOM 2750 O O . HIS B 1 151 ? 2.838 8.352 1.005 1 98.62 151 HIS B O 1
ATOM 2756 N N . ASP B 1 152 ? 2.557 7.309 2.934 1 98.81 152 ASP B N 1
ATOM 2757 C CA . ASP B 1 152 ? 3.25 8.359 3.67 1 98.81 152 ASP B CA 1
ATOM 2758 C C . ASP B 1 152 ? 4.742 8.055 3.789 1 98.81 152 ASP B C 1
ATOM 2760 O O . ASP B 1 152 ? 5.133 7.102 4.465 1 98.81 152 ASP B O 1
ATOM 2764 N N . VAL B 1 153 ? 5.504 8.898 3.227 1 98.88 153 VAL B N 1
ATOM 2765 C CA . VAL B 1 153 ? 6.945 8.688 3.225 1 98.88 153 VAL B CA 1
ATOM 2766 C C . VAL B 1 153 ? 7.613 9.641 4.215 1 98.88 153 VAL B C 1
ATOM 2768 O O . VAL B 1 153 ? 7.258 10.812 4.285 1 98.88 153 VAL B O 1
ATOM 2771 N N . PHE B 1 154 ? 8.633 9.156 4.922 1 98.94 154 PHE B N 1
ATOM 2772 C CA . PHE B 1 154 ? 9.141 9.93 6.043 1 98.94 154 PHE B CA 1
ATOM 2773 C C . PHE B 1 154 ? 10.641 10.18 5.895 1 98.94 154 PHE B C 1
ATOM 2775 O O . PHE B 1 154 ? 11.375 9.312 5.414 1 98.94 154 PHE B O 1
ATOM 2782 N N . LYS B 1 155 ? 11.047 11.305 6.297 1 98.88 155 LYS B N 1
ATOM 2783 C CA . LYS B 1 155 ? 12.445 11.664 6.512 1 98.88 155 LYS B CA 1
ATOM 2784 C C . LYS B 1 155 ? 12.672 12.148 7.941 1 98.88 155 LYS B C 1
ATOM 2786 O O . LYS B 1 155 ? 11.742 12.625 8.594 1 98.88 155 LYS B O 1
ATOM 2791 N N . LYS B 1 156 ? 13.867 12.078 8.359 1 98.69 156 LYS B N 1
ATOM 2792 C CA . LYS B 1 156 ? 14.219 12.344 9.75 1 98.69 156 LYS B CA 1
ATOM 2793 C C . LYS B 1 156 ? 14.758 13.758 9.914 1 98.69 156 LYS B C 1
ATOM 2795 O O . LYS B 1 156 ? 15.789 14.109 9.336 1 98.69 156 LYS B O 1
ATOM 2800 N N . VAL B 1 157 ? 14.047 14.508 10.648 1 98.56 157 VAL B N 1
ATOM 2801 C CA . VAL B 1 157 ? 14.555 15.82 11.039 1 98.56 157 VAL B CA 1
ATOM 2802 C C . VAL B 1 157 ? 15.531 15.664 12.203 1 98.56 157 VAL B C 1
ATOM 2804 O O . VAL B 1 157 ? 16.641 16.203 12.172 1 98.56 157 VAL B O 1
ATOM 2807 N N . ASN B 1 158 ? 15.125 14.938 13.156 1 97.56 158 ASN B N 1
ATOM 2808 C CA . ASN B 1 158 ? 15.922 14.492 14.297 1 97.56 158 ASN B CA 1
ATOM 2809 C C . ASN B 1 158 ? 15.289 13.281 14.977 1 97.56 158 ASN B C 1
ATOM 2811 O O . ASN B 1 158 ? 14.359 12.672 14.438 1 97.56 158 ASN B O 1
ATOM 2815 N N . GLN B 1 159 ? 15.719 12.867 16.172 1 96.06 159 GLN B N 1
ATOM 2816 C CA . GLN B 1 159 ? 15.297 11.633 16.812 1 96.06 159 GLN B CA 1
ATOM 2817 C C . GLN B 1 159 ? 13.82 11.688 17.203 1 96.06 159 GLN B C 1
ATOM 2819 O O . GLN B 1 159 ? 13.164 10.648 17.312 1 96.06 159 GLN B O 1
ATOM 2824 N N . ASN B 1 160 ? 13.281 12.906 17.312 1 97.81 160 ASN B N 1
ATOM 2825 C CA . ASN B 1 160 ? 11.922 13.055 17.812 1 97.81 160 ASN B CA 1
ATOM 2826 C C . ASN B 1 160 ? 11.016 13.742 16.797 1 97.81 160 ASN B C 1
ATOM 2828 O O . ASN B 1 160 ? 9.898 14.148 17.125 1 97.81 160 ASN B O 1
ATOM 2832 N N . THR B 1 161 ? 11.516 13.945 15.633 1 98.56 161 THR B N 1
ATOM 2833 C CA . THR B 1 161 ? 10.727 14.672 14.641 1 98.56 161 THR B CA 1
ATOM 2834 C C . THR B 1 161 ? 10.914 14.062 13.25 1 98.56 161 THR B C 1
ATOM 2836 O O . THR B 1 161 ? 12.039 13.883 12.789 1 98.56 161 THR B O 1
ATOM 2839 N N . LEU B 1 162 ? 9.828 13.742 12.656 1 98.88 162 LEU B N 1
ATOM 2840 C CA . LEU B 1 162 ? 9.812 13.242 11.281 1 98.88 162 LEU B CA 1
ATOM 2841 C C . LEU B 1 162 ? 9.102 14.227 10.359 1 98.88 162 LEU B C 1
ATOM 2843 O O . LEU B 1 162 ? 8.117 14.859 10.75 1 98.88 162 LEU B O 1
ATOM 2847 N N . PHE B 1 163 ? 9.656 14.406 9.234 1 98.94 163 PHE B N 1
ATOM 2848 C CA . PHE B 1 163 ? 9.023 15.133 8.148 1 98.94 163 PHE B CA 1
ATOM 2849 C C . PHE B 1 163 ? 8.344 14.172 7.176 1 98.94 163 PHE B C 1
ATOM 2851 O O . PHE B 1 163 ? 9.008 13.344 6.555 1 98.94 163 PHE B O 1
ATOM 2858 N N . GLY B 1 164 ? 7.004 14.305 7.047 1 98.88 164 GLY B N 1
ATOM 2859 C CA . GLY B 1 164 ? 6.23 13.375 6.242 1 98.88 164 GLY B CA 1
ATOM 2860 C C . GLY B 1 164 ? 5.754 13.969 4.934 1 98.88 164 GLY B C 1
ATOM 2861 O O . GLY B 1 164 ? 5.426 15.156 4.867 1 98.88 164 GLY B O 1
ATOM 2862 N N . CYS B 1 165 ? 5.715 13.156 3.938 1 98.5 165 CYS B N 1
ATOM 2863 C CA . CYS B 1 165 ? 5.16 13.461 2.623 1 98.5 165 CYS B CA 1
ATOM 2864 C C . CYS B 1 165 ? 4.125 12.422 2.215 1 98.5 165 CYS B C 1
ATOM 2866 O O . CYS B 1 165 ? 4.449 11.242 2.076 1 98.5 165 CYS B O 1
ATOM 2868 N N . MET B 1 166 ? 2.867 12.844 2.088 1 97.88 166 MET B N 1
ATOM 2869 C CA . MET B 1 166 ? 1.793 11.945 1.679 1 97.88 166 MET B CA 1
ATOM 2870 C C . MET B 1 166 ? 1.723 11.836 0.159 1 97.88 166 MET B C 1
ATOM 2872 O O . MET B 1 166 ? 1.468 12.828 -0.527 1 97.88 166 MET B O 1
ATOM 2876 N N . ASP B 1 167 ? 1.992 10.695 -0.331 1 96.06 167 ASP B N 1
ATOM 2877 C CA . ASP B 1 167 ? 1.847 10.352 -1.742 1 96.06 167 ASP B CA 1
ATOM 2878 C C . ASP B 1 167 ? 0.53 9.625 -1.997 1 96.06 167 ASP B C 1
ATOM 2880 O O . ASP B 1 167 ? 0.43 8.414 -1.768 1 96.06 167 ASP B O 1
ATOM 2884 N N . PHE B 1 168 ? -0.455 10.336 -2.432 1 96.69 168 PHE B N 1
ATOM 2885 C CA . PHE B 1 168 ? -1.792 9.82 -2.701 1 96.69 168 PHE B CA 1
ATOM 2886 C C . PHE B 1 168 ? -2.025 9.68 -4.203 1 96.69 168 PHE B C 1
ATOM 2888 O O . PHE B 1 168 ? -1.913 10.656 -4.945 1 96.69 168 PHE B O 1
ATOM 2895 N N . LYS B 1 169 ? -2.326 8.461 -4.629 1 96.94 169 LYS B N 1
ATOM 2896 C CA . LYS B 1 169 ? -2.539 8.188 -6.051 1 96.94 169 LYS B CA 1
ATOM 2897 C C . LYS B 1 169 ? -3.461 9.234 -6.676 1 96.94 169 LYS B C 1
ATOM 2899 O O . LYS B 1 169 ? -4.547 9.5 -6.156 1 96.94 169 LYS B O 1
ATOM 2904 N N . GLY B 1 170 ? -3.055 9.867 -7.766 1 93.5 170 GLY B N 1
ATOM 2905 C CA . GLY B 1 170 ? -3.869 10.812 -8.508 1 93.5 170 GLY B CA 1
ATOM 2906 C C . GLY B 1 170 ? -3.76 12.234 -7.984 1 93.5 170 GLY B C 1
ATOM 2907 O O . GLY B 1 170 ? -4.262 13.172 -8.609 1 93.5 170 GLY B O 1
ATOM 2908 N N . MET B 1 171 ? -3.15 12.43 -6.895 1 92.38 171 MET B N 1
ATOM 2909 C CA . MET B 1 171 ? -3.031 13.773 -6.336 1 92.38 171 MET B CA 1
ATOM 2910 C C . MET B 1 171 ? -1.98 14.578 -7.09 1 92.38 171 MET B C 1
ATOM 2912 O O . MET B 1 171 ? -0.884 14.086 -7.359 1 92.38 171 MET B O 1
ATOM 2916 N N . LYS B 1 172 ? -2.238 15.805 -7.379 1 86.12 172 LYS B N 1
ATOM 2917 C CA . LYS B 1 172 ? -1.361 16.656 -8.172 1 86.12 172 LYS B CA 1
ATOM 2918 C C . LYS B 1 172 ? -0.17 17.141 -7.344 1 86.12 172 LYS B C 1
ATOM 2920 O O . LYS B 1 172 ? 0.952 17.219 -7.848 1 86.12 172 LYS B O 1
ATOM 2925 N N . GLN B 1 173 ? -0.454 17.547 -6.117 1 88.75 173 GLN B N 1
ATOM 2926 C CA . GLN B 1 173 ? 0.557 18.016 -5.176 1 88.75 173 GLN B CA 1
ATOM 2927 C C . GLN B 1 173 ? 0.591 17.141 -3.924 1 88.75 173 GLN B C 1
ATOM 2929 O O . GLN B 1 173 ? -0.457 16.781 -3.381 1 88.75 173 GLN B O 1
ATOM 2934 N N . PRO B 1 174 ? 1.781 16.844 -3.553 1 92.69 174 PRO B N 1
ATOM 2935 C CA . PRO B 1 174 ? 1.837 16.047 -2.324 1 92.69 174 PRO B CA 1
ATOM 2936 C C . PRO B 1 174 ? 1.427 16.844 -1.087 1 92.69 174 PRO B C 1
ATOM 2938 O O . PRO B 1 174 ? 1.522 18.062 -1.081 1 92.69 174 PRO B O 1
ATOM 2941 N N . PHE B 1 175 ? 0.982 16.219 -0.123 1 96.69 175 PHE B N 1
ATOM 2942 C CA . PHE B 1 175 ? 0.631 16.781 1.173 1 96.69 175 PHE B CA 1
ATOM 2943 C C . PHE B 1 175 ? 1.739 16.547 2.189 1 96.69 175 PHE B C 1
ATOM 2945 O O . PHE B 1 175 ? 2.152 15.398 2.404 1 96.69 175 PHE B O 1
ATOM 2952 N N . PHE B 1 176 ? 2.242 17.625 2.791 1 98.5 176 PHE B N 1
ATOM 2953 C CA . PHE B 1 176 ? 3.318 17.531 3.77 1 98.5 176 PHE B CA 1
ATOM 2954 C C . PHE B 1 176 ? 2.775 17.656 5.188 1 98.5 176 PHE B C 1
ATOM 2956 O O . PHE B 1 176 ? 1.826 18.406 5.426 1 98.5 176 PHE B O 1
ATOM 2963 N N . PHE B 1 177 ? 3.412 17.016 6.098 1 98.62 177 PHE B N 1
ATOM 2964 C CA . PHE B 1 177 ? 3.023 17.062 7.5 1 98.62 177 PHE B CA 1
ATOM 2965 C C . PHE B 1 177 ? 4.207 16.75 8.406 1 98.62 177 PHE B C 1
ATOM 2967 O O . PHE B 1 177 ? 5.285 16.391 7.922 1 98.62 177 PHE B O 1
ATOM 2974 N N . VAL B 1 178 ? 4 16.906 9.656 1 98.81 178 VAL B N 1
ATOM 2975 C CA . VAL B 1 178 ? 5.059 16.703 10.641 1 98.81 178 VAL B CA 1
ATOM 2976 C C . VAL B 1 178 ? 4.594 15.703 11.703 1 98.81 178 VAL B C 1
ATOM 2978 O O . VAL B 1 178 ? 3.426 15.719 12.102 1 98.81 178 VAL B O 1
ATOM 2981 N N . LEU B 1 179 ? 5.453 14.828 12.125 1 98.88 179 LEU B N 1
ATOM 2982 C CA . LEU B 1 179 ? 5.234 13.977 13.289 1 98.88 179 LEU B CA 1
ATOM 2983 C C . LEU B 1 179 ? 6.262 14.258 14.375 1 98.88 179 LEU B C 1
ATOM 2985 O O . LEU B 1 179 ? 7.465 14.305 14.109 1 98.88 179 LEU B O 1
ATOM 2989 N N . GLU B 1 180 ? 5.758 14.445 15.516 1 98.75 180 GLU B N 1
ATOM 2990 C CA . GLU B 1 180 ? 6.613 14.602 16.688 1 98.75 180 GLU B CA 1
ATOM 2991 C C . GLU B 1 180 ? 6.359 13.5 17.719 1 98.75 180 GLU B C 1
ATOM 2993 O O . GLU B 1 180 ? 5.211 13.25 18.078 1 98.75 180 GLU B O 1
ATOM 2998 N N . ARG B 1 181 ? 7.395 12.891 18.125 1 98.06 181 ARG B N 1
ATOM 2999 C CA . ARG B 1 181 ? 7.301 11.75 19.016 1 98.06 181 ARG B CA 1
ATOM 3000 C C . ARG B 1 181 ? 6.605 12.125 20.328 1 98.06 181 ARG B C 1
ATOM 3002 O O . ARG B 1 181 ? 6.867 13.195 20.891 1 98.06 181 ARG B O 1
ATOM 3009 N N . ASP B 1 182 ? 5.75 11.242 20.719 1 94.06 182 ASP B N 1
ATOM 3010 C CA . ASP B 1 182 ? 5.066 11.414 22 1 94.06 182 ASP B CA 1
ATOM 3011 C C . ASP B 1 182 ? 5.973 11.016 23.156 1 94.06 182 ASP B C 1
ATOM 3013 O O . ASP B 1 182 ? 6.023 9.852 23.547 1 94.06 182 ASP B O 1
ATOM 3017 N N . VAL B 1 183 ? 6.832 11.766 23.531 1 78.5 183 VAL B N 1
ATOM 3018 C CA . VAL B 1 183 ? 7.793 11.484 24.594 1 78.5 183 VAL B CA 1
ATOM 3019 C C . VAL B 1 183 ? 7.094 11.531 25.953 1 78.5 183 VAL B C 1
ATOM 3021 O O . VAL B 1 183 ? 6.445 12.531 26.281 1 78.5 183 VAL B O 1
ATOM 3024 N N . LYS B 1 184 ? 6.777 10.266 26.562 1 56.38 184 LYS B N 1
ATOM 3025 C CA . LYS B 1 184 ? 6.344 10.25 27.969 1 56.38 184 LYS B CA 1
ATOM 3026 C C . LYS B 1 184 ? 7.453 10.734 28.891 1 56.38 184 LYS B C 1
ATOM 3028 O O . LYS B 1 184 ? 8.641 10.523 28.609 1 56.38 184 LYS B O 1
#

Secondary structure (DSSP, 8-state):
--HHHHHHHHHHHHHSS---HHHHHHHHHHSEE--HHHH-EEEEEEE--SS-TTTTHHHHTTEEEEEEEETTEEEEEEEE-STT-EEEB-GGGS-HHHHTTS-GGG-GGGHHHHHHTGGGTB-SS--EEEEEEEETTEEEEEEEESSSSEEEEEEEEETTEEEEEEEETT-SSPEEEEEEE---/--HHHHHHHHHHHHHSS---HHHHHHHHHHSEE--HHHH-EEEEEEE--SS-TTTTHHHHTTEEEEEEEETTEEEEEEEE-STT-EEEB-GGGS-HHHHTTS-GGG-GGGHHHHHHTGGGTB-SS--EEEEEEEETTEEEEEEEESSSSEEEEEEEEETTEEEEEEEETT-SSPEEEEEEE---

Foldseek 3Di:
DDLVVLLVVVVVQQPDPADALVVLVVSVVPFAFADQVLPAAWWAKAFRHHPFQCHCQLVLQQWGAWHHHHQAFIQGTWGAADPRDIFGFACVVDPVVVSRVHRSVVCNVVNVVCRVVVVVGTDPGGFWGWDFDDDPHDTHIWTQGNRFQWIWGWGDSDSFKIKIWIDHPPDPGIGIMMIGHPDD/DDLVVLLVVVVVQQPDPADALVVLVVSVVPFAFADQVLPAAWWAKAFRHHPFQCHCQLVLQQWGAWHHHHQAFIQGTWGAADPRDIFGFACVVDPVVVSRVHRSVVCNVCNVVCRVVVVVGTDPGGFWGWDFDDDPHDTHIWIQGNRFQWIWGWGDSDSFKIKIWIDHPPDPGIGIMMIGHPDD

Radius of gyration: 22.03 Å; Cα contacts (8 Å, |Δi|>4): 775; chains: 2; bounding box: 47×61×57 Å

Sequence (368 aa):
MNHKSLETKFQEMRAKKNNSIEDSFALFDALEVVSIEEMMGRWHGSGFHTGHTMDGALETFNWYGKEFVDSENVHPLVFKSFGKTLFKVNPSLMPVRLATLIPSTNLWPLRFPFLLFRFLFQTSKSKARVRQIEFRGKVTSAMIYDHLPIHDVFKKVNQNTLFGCMDFKGMKQPFFFVLERDVKMNHKSLETKFQEMRAKKNNSIEDSFALFDALEVVSIEEMMGRWHGSGFHTGHTMDGALETFNWYGKEFVDSENVHPLVFKSFGKTLFKVNPSLMPVRLATLIPSTNLWPLRFPFLLFRFLFQTSKSKARVRQIEFRGKVTSAMIYDHLPIHDVFKKVNQNTLFGCMDFKGMKQPFFFVLERDVK

Solvent-accessible surface area (backbone atoms only — not comparable to full-atom values): 19292 Å² total; per-residue (Å²): 132,57,67,69,55,50,42,50,51,48,54,55,53,59,71,38,85,57,38,55,64,67,60,51,48,54,52,52,69,70,39,44,64,35,56,67,77,73,56,50,42,49,26,38,43,47,70,36,42,51,78,49,38,48,51,53,34,55,56,55,54,36,40,38,20,34,35,27,75,47,56,74,34,16,36,74,37,27,27,41,45,91,80,85,46,71,48,39,45,41,67,73,76,47,65,59,73,59,42,59,74,39,53,25,88,74,46,55,78,53,29,59,59,46,60,73,49,36,80,80,34,48,46,92,67,60,48,20,30,50,45,39,29,54,57,96,90,40,68,19,23,24,42,36,36,22,52,40,51,37,37,37,36,38,23,30,60,51,98,52,30,36,42,34,38,38,47,43,74,89,56,91,66,75,48,46,30,35,35,32,54,61,78,129,132,55,68,68,55,51,39,50,49,47,53,55,54,58,70,38,86,57,39,54,65,66,59,50,48,53,53,54,71,69,39,43,63,34,57,67,77,74,57,50,43,47,27,38,43,47,71,37,42,51,78,51,39,49,50,53,34,55,56,55,54,36,41,39,20,33,35,25,76,48,56,75,34,17,36,74,38,27,26,39,46,90,78,84,45,72,49,36,46,40,68,72,75,47,67,58,72,58,42,58,74,39,52,25,86,73,44,55,80,51,28,60,60,47,60,74,49,35,80,81,35,47,46,92,67,60,49,20,30,50,46,40,29,54,57,97,90,42,69,20,23,25,42,36,35,25,52,39,52,37,37,37,35,38,23,30,60,51,97,51,31,37,44,33,39,36,46,43,75,89,56,91,66,73,48,45,30,35,35,31,54,61,78,127